Protein AF-A0A529NQL9-F1 (afdb_monomer)

Structure (mmCIF, N/CA/C/O backbone):
data_AF-A0A529NQL9-F1
#
_entry.id   AF-A0A529NQL9-F1
#
loop_
_atom_site.group_PDB
_atom_site.id
_atom_site.type_symbol
_atom_site.label_atom_id
_atom_site.label_alt_id
_atom_site.label_comp_id
_atom_site.label_asym_id
_atom_site.label_entity_id
_atom_site.label_seq_id
_atom_site.pdbx_PDB_ins_code
_atom_site.Cartn_x
_atom_site.Cartn_y
_atom_site.Cartn_z
_atom_site.occupancy
_atom_site.B_iso_or_equiv
_atom_site.auth_seq_id
_atom_site.auth_comp_id
_atom_site.auth_asym_id
_atom_site.auth_atom_id
_atom_site.pdbx_PDB_model_num
ATOM 1 N N . SER A 1 1 ? -25.887 14.364 27.560 1.00 70.88 1 SER A N 1
ATOM 2 C CA . SER A 1 1 ? -25.667 15.587 28.367 1.00 70.88 1 SER A CA 1
ATOM 3 C C . SER A 1 1 ? -24.681 16.509 27.653 1.00 70.88 1 SER A C 1
ATOM 5 O O . SER A 1 1 ? -23.871 15.998 26.891 1.00 70.88 1 SER A O 1
ATOM 7 N N . HIS A 1 2 ? -24.699 17.830 27.890 1.00 72.19 2 HIS A N 1
ATOM 8 C CA . HIS A 1 2 ? -23.679 18.771 27.369 1.00 72.19 2 HIS A CA 1
ATOM 9 C C . HIS A 1 2 ? -22.249 18.303 27.714 1.00 72.19 2 HIS A C 1
ATOM 11 O O . HIS A 1 2 ? -21.350 18.348 26.882 1.00 72.19 2 HIS A O 1
ATOM 17 N N . LYS A 1 3 ? -22.087 17.693 28.899 1.00 71.62 3 LYS A N 1
ATOM 18 C CA . LYS A 1 3 ? -20.837 17.064 29.357 1.00 71.62 3 LYS A CA 1
ATOM 19 C C . LYS A 1 3 ? -20.409 15.830 28.548 1.00 71.62 3 LYS A C 1
ATOM 21 O O . LYS A 1 3 ? -19.219 15.556 28.456 1.00 71.62 3 LYS A O 1
ATOM 26 N N . ASP A 1 4 ? -21.349 15.076 27.973 1.00 71.19 4 ASP A N 1
ATOM 27 C CA . ASP A 1 4 ? -21.023 13.917 27.122 1.00 71.19 4 ASP A CA 1
ATOM 28 C C . ASP A 1 4 ? -20.594 14.372 25.724 1.00 71.19 4 ASP A C 1
ATOM 30 O O . ASP A 1 4 ? -19.710 13.768 25.118 1.00 71.19 4 ASP A O 1
ATOM 34 N N . ALA A 1 5 ? -21.187 15.467 25.233 1.00 72.88 5 ALA A N 1
ATOM 35 C CA . ALA A 1 5 ? -20.797 16.098 23.978 1.00 72.88 5 ALA A CA 1
ATOM 36 C C . ALA A 1 5 ? -19.382 16.697 24.069 1.00 72.88 5 ALA A C 1
ATOM 38 O O . ALA A 1 5 ? -18.559 16.426 23.198 1.00 72.88 5 ALA A O 1
ATOM 39 N N . GLU A 1 6 ? -19.065 17.410 25.156 1.00 77.50 6 GLU A N 1
ATOM 40 C CA . GLU A 1 6 ? -17.719 17.944 25.428 1.00 77.50 6 GLU A CA 1
ATOM 41 C C . GLU A 1 6 ? -16.667 16.832 25.546 1.00 77.50 6 GLU A C 1
ATOM 43 O O . GLU A 1 6 ? -15.639 16.882 24.873 1.00 77.50 6 GLU A O 1
ATOM 48 N N . ARG A 1 7 ? -16.950 15.764 26.306 1.00 76.56 7 ARG A N 1
ATOM 49 C CA . ARG A 1 7 ? -16.045 14.605 26.425 1.00 76.56 7 ARG A CA 1
ATOM 50 C C . ARG A 1 7 ? -15.811 13.894 25.095 1.00 76.56 7 ARG A C 1
ATOM 52 O O . ARG A 1 7 ? -14.696 13.458 24.812 1.00 76.56 7 ARG A O 1
ATOM 59 N N . ASN A 1 8 ? -16.849 13.759 24.268 1.00 74.19 8 ASN A N 1
ATOM 60 C CA . ASN A 1 8 ? -16.691 13.163 22.946 1.00 74.19 8 ASN A CA 1
ATOM 61 C C . ASN A 1 8 ? -15.871 14.073 22.017 1.00 74.19 8 ASN A C 1
ATOM 63 O O . ASN A 1 8 ? -15.035 13.574 21.268 1.00 74.19 8 ASN A O 1
ATOM 67 N N . GLN A 1 9 ? -16.052 15.394 22.100 1.00 74.56 9 GLN A N 1
ATOM 68 C CA . GLN A 1 9 ? -15.272 16.366 21.333 1.00 74.56 9 GLN A CA 1
ATOM 69 C C . GLN A 1 9 ? -13.787 16.349 21.727 1.00 74.56 9 GLN A C 1
ATOM 71 O O . GLN A 1 9 ? -12.924 16.310 20.851 1.00 74.56 9 GLN A O 1
ATOM 76 N N . GLU A 1 10 ? -13.473 16.293 23.023 1.00 80.50 10 GLU A N 1
ATOM 77 C CA . GLU A 1 10 ? -12.095 16.149 23.511 1.00 80.50 10 GLU A CA 1
ATOM 78 C C . GLU A 1 10 ? -11.451 14.837 23.050 1.00 80.50 10 GLU A C 1
ATOM 80 O O . GLU A 1 10 ? -10.310 14.841 22.582 1.00 80.50 10 GLU A O 1
ATOM 85 N N . ARG A 1 11 ? -12.187 13.717 23.102 1.00 77.06 11 ARG A N 1
ATOM 86 C CA . ARG A 1 11 ? -11.700 12.419 22.609 1.00 77.06 11 ARG A CA 1
ATOM 87 C C . ARG A 1 11 ? -11.385 12.465 21.114 1.00 77.06 11 ARG A C 1
ATOM 89 O O . ARG A 1 11 ? -10.323 12.006 20.700 1.00 77.06 11 ARG A O 1
ATOM 96 N N . LEU A 1 12 ? -12.280 13.043 20.311 1.00 75.94 12 LEU A N 1
ATOM 97 C CA . LEU A 1 12 ? -12.085 13.192 18.866 1.00 75.94 12 LEU A CA 1
ATOM 98 C C . LEU A 1 12 ? -10.869 14.069 18.544 1.00 75.94 12 LEU A C 1
ATOM 100 O O . LEU A 1 12 ? -10.085 13.724 17.661 1.00 75.94 12 LEU A O 1
ATOM 104 N N . LEU A 1 13 ? -10.669 15.163 19.285 1.00 75.75 13 LEU A N 1
ATOM 105 C CA . LEU A 1 13 ? -9.482 16.008 19.148 1.00 75.75 13 LEU A CA 1
ATOM 106 C C . LEU A 1 13 ? -8.200 15.244 19.491 1.00 75.75 13 LEU A C 1
ATOM 108 O O . LEU A 1 13 ? -7.216 15.340 18.756 1.00 75.75 13 LEU A O 1
ATOM 112 N N . HIS A 1 14 ? -8.214 14.457 20.568 1.00 77.44 14 HIS A N 1
ATOM 113 C CA . HIS A 1 14 ? -7.064 13.656 20.982 1.00 77.44 14 HIS A CA 1
ATOM 114 C C . HIS A 1 14 ? -6.711 12.593 19.932 1.00 77.44 14 HIS A C 1
ATOM 116 O O . HIS A 1 14 ? -5.550 12.444 19.548 1.00 77.44 14 HIS A O 1
ATOM 122 N N . GLU A 1 15 ? -7.715 11.903 19.387 1.00 77.69 15 GLU A N 1
ATOM 123 C CA . GLU A 1 15 ? -7.520 10.959 18.287 1.00 77.69 15 GLU A CA 1
ATOM 124 C C . GLU A 1 15 ? -6.955 11.638 17.040 1.00 77.69 15 GLU A C 1
ATOM 126 O O . GLU A 1 15 ? -6.047 11.104 16.404 1.00 77.69 15 GLU A O 1
ATOM 131 N N . LEU A 1 16 ? -7.460 12.820 16.688 1.00 75.31 16 LEU A N 1
ATOM 132 C CA . LEU A 1 16 ? -6.986 13.568 15.528 1.00 75.31 16 LEU A CA 1
ATOM 133 C C . LEU A 1 16 ? -5.527 14.005 15.705 1.00 75.31 16 LEU A C 1
ATOM 135 O O . LEU A 1 16 ? -4.722 13.836 14.790 1.00 75.31 16 LEU A O 1
ATOM 139 N N . GLN A 1 17 ? -5.148 14.462 16.899 1.00 74.00 17 GLN A N 1
ATOM 140 C CA . GLN A 1 17 ? -3.756 14.779 17.223 1.00 74.00 17 GLN A CA 1
ATOM 141 C C . GLN A 1 17 ? -2.839 13.556 17.127 1.00 74.00 17 GLN A C 1
ATOM 143 O O . GLN A 1 17 ? -1.750 13.654 16.556 1.00 74.00 17 GLN A O 1
ATOM 148 N N . HIS A 1 18 ? -3.261 12.399 17.644 1.00 76.25 18 HIS A N 1
ATOM 149 C CA . HIS A 1 18 ? -2.499 11.159 17.486 1.00 76.25 18 HIS A CA 1
ATOM 150 C C . HIS A 1 18 ? -2.338 10.769 16.016 1.00 76.25 18 HIS A C 1
ATOM 152 O O . HIS A 1 18 ? -1.243 10.390 15.600 1.00 76.25 18 HIS A O 1
ATOM 158 N N . ARG A 1 19 ? -3.390 10.921 15.205 1.00 72.56 19 ARG A N 1
ATOM 159 C CA . ARG A 1 19 ? -3.341 10.628 13.766 1.00 72.56 19 ARG A CA 1
ATOM 160 C C . ARG A 1 19 ? -2.350 11.538 13.052 1.00 72.56 19 ARG A C 1
ATOM 162 O O . ARG A 1 19 ? -1.491 11.037 12.336 1.00 72.56 19 ARG A O 1
ATOM 169 N N . VAL A 1 20 ? -2.400 12.847 13.300 1.00 76.00 20 VAL A N 1
ATOM 170 C CA . VAL A 1 20 ? -1.443 13.802 12.717 1.00 76.00 20 VAL A CA 1
ATOM 171 C C . VAL A 1 20 ? -0.008 13.447 13.112 1.00 76.00 20 VAL A C 1
ATOM 173 O O . VAL A 1 20 ? 0.868 13.406 12.249 1.00 76.00 20 VAL A O 1
ATOM 176 N N . LYS A 1 21 ? 0.239 13.110 14.386 1.00 74.38 21 LYS A N 1
ATOM 177 C CA . LYS A 1 21 ? 1.565 12.664 14.845 1.00 74.38 21 LYS A CA 1
ATOM 178 C C . LYS A 1 21 ? 2.043 11.412 14.104 1.00 74.38 21 LYS A C 1
ATOM 180 O O . LYS A 1 21 ? 3.188 11.384 13.660 1.00 74.38 21 LYS A O 1
ATOM 185 N N . ASN A 1 22 ? 1.177 10.416 13.912 1.00 72.06 22 ASN A N 1
ATOM 186 C CA . ASN A 1 22 ? 1.522 9.189 13.185 1.00 72.06 22 ASN A CA 1
ATOM 187 C C . ASN A 1 22 ? 1.854 9.461 11.710 1.00 72.06 22 ASN A C 1
ATOM 189 O O . ASN A 1 22 ? 2.807 8.889 11.177 1.00 72.06 22 ASN A O 1
ATOM 193 N N . ILE A 1 23 ? 1.120 10.366 11.058 1.00 73.50 23 ILE A N 1
ATOM 194 C CA . ILE A 1 23 ? 1.391 10.779 9.672 1.00 73.50 23 ILE A CA 1
ATOM 195 C C . ILE A 1 23 ? 2.764 11.437 9.580 1.00 73.50 23 ILE A C 1
ATOM 197 O O . ILE A 1 23 ? 3.598 11.021 8.778 1.00 73.50 23 ILE A O 1
ATOM 201 N N . LEU A 1 24 ? 3.027 12.423 10.438 1.00 76.50 24 LEU A N 1
ATOM 202 C CA . LEU A 1 24 ? 4.296 13.149 10.443 1.00 76.50 24 LEU A CA 1
ATOM 203 C C . LEU A 1 24 ? 5.481 12.226 10.748 1.00 76.50 24 LEU A C 1
ATOM 205 O O . LEU A 1 24 ? 6.522 12.330 10.096 1.00 76.50 24 LEU A O 1
ATOM 209 N N . ALA A 1 25 ? 5.320 11.286 11.682 1.00 76.06 25 ALA A N 1
ATOM 210 C CA . ALA A 1 25 ? 6.335 10.280 11.978 1.00 76.06 25 ALA A CA 1
ATOM 211 C C . ALA A 1 25 ? 6.619 9.385 10.761 1.00 76.06 25 ALA A C 1
ATOM 213 O O . ALA A 1 25 ? 7.781 9.145 10.430 1.00 76.06 25 ALA A O 1
ATOM 214 N N . THR A 1 26 ? 5.572 8.959 10.048 1.00 72.25 26 THR A N 1
ATOM 215 C CA . THR A 1 26 ? 5.697 8.137 8.836 1.00 72.25 26 THR A CA 1
ATOM 216 C C . THR A 1 26 ? 6.408 8.901 7.718 1.00 72.25 26 THR A C 1
ATOM 218 O O . THR A 1 26 ? 7.355 8.379 7.129 1.00 72.25 26 THR A O 1
ATOM 221 N N . VAL A 1 27 ? 6.030 10.161 7.469 1.00 77.94 27 VAL A N 1
ATOM 222 C CA . VAL A 1 27 ? 6.691 11.029 6.476 1.00 77.94 27 VAL A CA 1
ATOM 223 C C . VAL A 1 27 ? 8.159 11.256 6.840 1.00 77.94 27 VAL A C 1
ATOM 225 O O . VAL A 1 27 ? 9.033 11.179 5.975 1.00 77.94 27 VAL A O 1
ATOM 228 N N . THR A 1 28 ? 8.461 11.484 8.119 1.00 77.38 28 THR A N 1
ATOM 229 C CA . THR A 1 28 ? 9.839 11.690 8.589 1.00 77.38 28 THR A CA 1
ATOM 230 C C . THR A 1 28 ? 10.682 10.434 8.373 1.00 77.38 28 THR A C 1
ATOM 232 O O . THR A 1 28 ? 11.749 10.504 7.763 1.00 77.38 28 THR A O 1
ATOM 235 N N . ALA A 1 29 ? 10.179 9.269 8.793 1.00 76.12 29 ALA A N 1
ATOM 236 C CA . ALA A 1 29 ? 10.858 7.989 8.612 1.00 76.12 29 ALA A CA 1
ATOM 237 C C . ALA A 1 29 ? 11.099 7.670 7.126 1.00 76.12 29 ALA A C 1
ATOM 239 O O . ALA A 1 29 ? 12.194 7.236 6.750 1.00 76.12 29 ALA A O 1
ATOM 240 N N . LEU A 1 30 ? 10.105 7.942 6.276 1.00 72.31 30 LEU A N 1
ATOM 241 C CA . LEU A 1 30 ? 10.194 7.806 4.825 1.00 72.31 30 LEU A CA 1
ATOM 242 C C . LEU A 1 30 ? 11.306 8.687 4.242 1.00 72.31 30 LEU A C 1
ATOM 244 O O .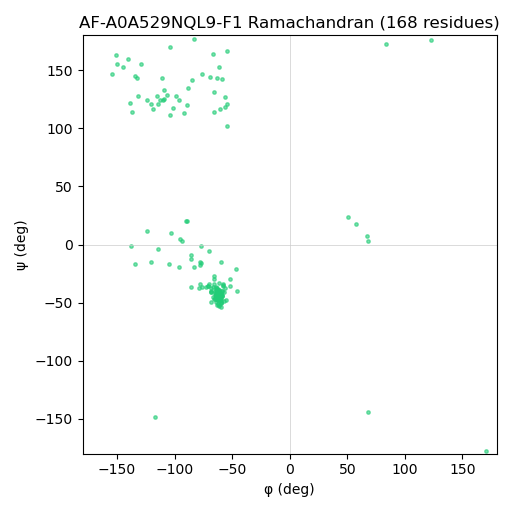 LEU A 1 30 ? 12.167 8.204 3.503 1.00 72.31 30 LEU A O 1
ATOM 248 N N . THR A 1 31 ? 11.317 9.963 4.629 1.00 78.56 31 THR A N 1
ATOM 249 C CA . THR A 1 31 ? 12.295 10.960 4.179 1.00 78.56 31 THR A CA 1
ATOM 250 C C . THR A 1 31 ? 13.712 10.540 4.551 1.00 78.56 31 THR A C 1
ATOM 252 O O . THR A 1 31 ? 14.564 10.400 3.673 1.00 78.56 31 THR A O 1
ATOM 255 N N . SER A 1 32 ? 13.963 10.245 5.833 1.00 79.38 32 SER A N 1
ATOM 256 C CA . SER A 1 32 ? 15.289 9.840 6.313 1.00 79.38 32 SER A CA 1
ATOM 257 C C . SER A 1 32 ? 15.818 8.598 5.600 1.00 79.38 32 SER A C 1
ATOM 259 O O . SER A 1 32 ? 17.023 8.458 5.398 1.00 79.38 32 SER A O 1
ATOM 261 N N . ARG A 1 33 ? 14.931 7.672 5.228 1.00 71.75 33 ARG A N 1
ATOM 262 C CA . ARG A 1 33 ? 15.317 6.421 4.575 1.00 71.75 33 ARG A CA 1
ATOM 263 C C . ARG A 1 33 ? 15.609 6.620 3.085 1.00 71.75 33 ARG A C 1
ATOM 265 O O . ARG A 1 33 ? 16.575 6.040 2.603 1.00 71.75 33 ARG A O 1
ATOM 272 N N . MET A 1 34 ? 14.861 7.477 2.386 1.00 72.75 34 MET A N 1
ATOM 273 C CA . MET A 1 34 ? 15.122 7.794 0.973 1.00 72.75 34 MET A CA 1
ATOM 274 C C . MET A 1 34 ? 16.384 8.625 0.754 1.00 72.75 34 MET A C 1
ATOM 276 O O . MET A 1 34 ? 17.081 8.405 -0.235 1.00 72.75 34 MET A O 1
ATOM 280 N N . VAL A 1 35 ? 16.724 9.521 1.686 1.00 79.06 35 VAL A N 1
ATOM 281 C CA . VAL A 1 35 ? 18.001 10.258 1.646 1.00 79.06 35 VAL A CA 1
ATOM 282 C C . VAL A 1 35 ? 19.193 9.294 1.633 1.00 79.06 35 VAL A C 1
ATOM 284 O O . VAL A 1 35 ? 20.177 9.539 0.950 1.00 79.06 35 VAL A O 1
ATOM 287 N N . ARG A 1 36 ? 19.099 8.151 2.326 1.00 74.38 36 ARG A N 1
ATOM 288 C CA . ARG A 1 36 ? 20.175 7.145 2.365 1.00 74.38 36 ARG A CA 1
ATOM 289 C C . ARG A 1 36 ? 20.263 6.257 1.121 1.00 74.38 36 ARG A C 1
ATOM 291 O O . ARG A 1 36 ? 21.274 5.589 0.945 1.00 74.38 36 ARG A O 1
ATOM 298 N N . SER A 1 37 ? 19.211 6.187 0.305 1.00 66.38 37 SER A N 1
ATOM 299 C CA . SER A 1 37 ? 19.112 5.246 -0.822 1.00 66.38 37 SER A CA 1
ATOM 300 C C . SER A 1 37 ? 19.077 5.911 -2.201 1.00 66.38 37 SER A C 1
ATOM 302 O O . SER A 1 37 ? 18.986 5.203 -3.201 1.00 66.38 37 SER A O 1
ATOM 304 N N . SER A 1 38 ? 19.065 7.243 -2.271 1.00 71.88 38 SER A N 1
ATOM 305 C CA . SER A 1 38 ? 18.982 7.999 -3.526 1.00 71.88 38 SER A CA 1
ATOM 306 C C . SER A 1 38 ? 20.375 8.263 -4.098 1.00 71.88 38 SER A C 1
ATOM 308 O O . SER A 1 38 ? 21.293 8.633 -3.372 1.00 71.88 38 SER A O 1
ATOM 310 N N . GLY A 1 39 ? 20.538 8.040 -5.407 1.00 73.75 39 GLY A N 1
ATOM 311 C CA . GLY A 1 39 ? 21.797 8.294 -6.117 1.00 73.75 39 GLY A CA 1
ATOM 312 C C . GLY A 1 39 ? 21.971 9.753 -6.549 1.00 73.75 39 GLY A C 1
ATOM 313 O O . GLY A 1 39 ? 23.091 10.185 -6.799 1.00 73.75 39 GLY A O 1
ATOM 314 N N . SER A 1 40 ? 20.871 10.509 -6.617 1.00 82.81 40 SER A N 1
ATOM 315 C CA . SER A 1 40 ? 20.834 11.919 -7.002 1.00 82.81 40 SER A CA 1
ATOM 316 C C . SER A 1 40 ? 19.670 12.653 -6.322 1.00 82.81 40 SER A C 1
ATOM 318 O O . SER A 1 40 ? 18.726 12.030 -5.824 1.00 82.81 40 SER A O 1
ATOM 320 N N . LEU A 1 41 ? 19.730 13.989 -6.313 1.00 81.31 41 LEU A N 1
ATOM 321 C CA . LEU A 1 41 ? 18.661 14.835 -5.773 1.00 81.31 41 LEU A CA 1
ATOM 322 C C . LEU A 1 41 ? 17.370 14.736 -6.606 1.00 81.31 41 LEU A C 1
ATOM 324 O O . LEU A 1 41 ? 16.282 14.723 -6.034 1.00 81.31 41 LEU A O 1
ATOM 328 N N . ASP A 1 42 ? 17.482 14.609 -7.929 1.00 76.38 42 ASP A N 1
ATOM 329 C CA . ASP A 1 42 ? 16.329 14.470 -8.829 1.00 76.38 42 ASP A CA 1
ATOM 330 C C . ASP A 1 42 ? 15.604 13.130 -8.640 1.00 76.38 42 ASP A C 1
ATOM 332 O O . ASP A 1 42 ? 14.368 13.087 -8.583 1.00 76.38 42 ASP A O 1
ATOM 336 N N . ASP A 1 43 ? 16.361 12.042 -8.453 1.00 72.38 43 ASP A N 1
ATOM 337 C CA . ASP A 1 43 ? 15.795 10.730 -8.118 1.00 72.38 43 ASP A CA 1
ATOM 338 C C . ASP A 1 43 ? 15.075 10.774 -6.770 1.00 72.38 43 ASP A C 1
ATOM 340 O O . ASP A 1 43 ? 13.981 10.220 -6.621 1.00 72.38 43 ASP A O 1
ATOM 344 N N . PHE A 1 44 ? 15.668 11.456 -5.784 1.00 79.44 44 PHE A N 1
ATOM 345 C CA . PHE A 1 44 ? 15.042 11.665 -4.484 1.00 79.44 44 PHE A CA 1
ATOM 346 C C . PHE A 1 44 ? 13.732 12.446 -4.614 1.00 79.44 44 PHE A C 1
ATOM 348 O O . PHE A 1 44 ? 12.706 11.979 -4.120 1.00 79.44 44 PHE A O 1
ATOM 355 N N . ALA A 1 45 ? 13.742 13.603 -5.283 1.00 76.44 45 ALA A N 1
ATOM 356 C CA . ALA A 1 45 ? 12.579 14.479 -5.399 1.00 76.44 45 ALA A CA 1
ATOM 357 C C . ALA A 1 45 ? 11.409 13.771 -6.096 1.00 76.44 45 ALA A C 1
ATOM 359 O O . ALA A 1 45 ? 10.285 13.761 -5.583 1.00 76.44 45 ALA A O 1
ATOM 360 N N . SER A 1 46 ? 11.691 13.099 -7.214 1.00 71.75 46 SER A N 1
ATOM 361 C CA . SER A 1 46 ? 10.694 12.346 -7.978 1.00 71.75 46 SER A CA 1
ATOM 362 C C . SER A 1 46 ? 10.106 11.191 -7.161 1.00 71.75 46 SER A C 1
ATOM 364 O O . SER A 1 46 ? 8.888 10.989 -7.126 1.00 71.75 46 SER A O 1
ATOM 366 N N . ALA A 1 47 ? 10.956 10.440 -6.455 1.00 69.62 47 ALA A N 1
ATOM 367 C CA . ALA A 1 47 ? 10.524 9.303 -5.650 1.00 69.62 47 ALA A CA 1
ATOM 368 C C . ALA A 1 47 ? 9.786 9.722 -4.365 1.00 69.62 47 ALA A C 1
ATOM 370 O O . ALA A 1 47 ? 8.819 9.063 -3.976 1.00 69.62 47 ALA A O 1
ATOM 371 N N . PHE A 1 48 ? 10.204 10.816 -3.722 1.00 78.62 48 PHE A N 1
ATOM 372 C CA . PHE A 1 48 ? 9.529 11.393 -2.558 1.00 78.62 48 PHE A CA 1
ATOM 373 C C . PHE A 1 48 ? 8.139 11.902 -2.934 1.00 78.62 48 PHE A C 1
ATOM 375 O O . PHE A 1 48 ? 7.169 11.559 -2.261 1.00 78.62 48 PHE A O 1
ATOM 382 N N . HIS A 1 49 ? 8.016 12.648 -4.036 1.00 75.88 49 HIS A N 1
ATOM 383 C CA . HIS A 1 49 ? 6.730 13.182 -4.481 1.00 75.88 49 HIS A CA 1
ATOM 384 C C . HIS A 1 49 ? 5.717 12.069 -4.785 1.00 75.88 49 HIS A C 1
ATOM 386 O O . HIS A 1 49 ? 4.586 12.113 -4.301 1.00 75.88 49 HIS A O 1
ATOM 392 N N . ALA A 1 50 ? 6.139 11.027 -5.512 1.00 67.31 50 ALA A N 1
ATOM 393 C CA . ALA A 1 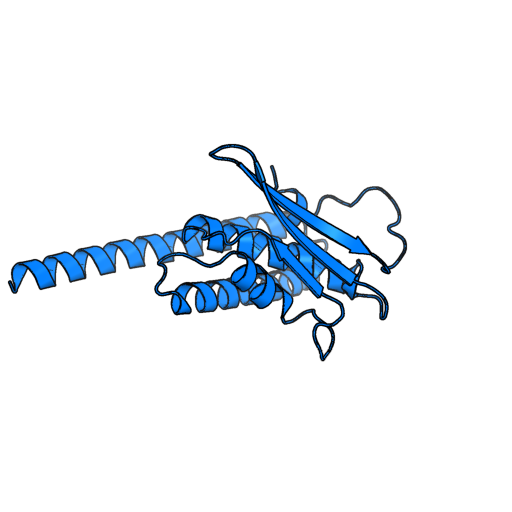50 ? 5.286 9.878 -5.811 1.00 67.31 50 ALA A CA 1
ATOM 394 C C . ALA A 1 50 ? 4.774 9.179 -4.537 1.00 67.31 50 ALA A C 1
ATOM 396 O O . ALA A 1 50 ? 3.607 8.797 -4.464 1.00 67.31 50 ALA A O 1
ATOM 397 N N . ARG A 1 51 ? 5.623 9.048 -3.512 1.00 72.31 51 ARG A N 1
ATOM 398 C CA . ARG A 1 51 ? 5.258 8.413 -2.237 1.00 72.31 51 ARG A CA 1
ATOM 399 C C . ARG A 1 51 ? 4.397 9.293 -1.345 1.00 72.31 51 ARG A C 1
ATOM 401 O O . ARG A 1 51 ? 3.489 8.790 -0.694 1.00 72.31 51 ARG A O 1
ATOM 408 N N . LEU A 1 52 ? 4.634 10.600 -1.332 1.00 78.31 52 LEU A N 1
ATOM 409 C CA . LEU A 1 52 ? 3.779 11.530 -0.602 1.00 78.31 52 LEU A CA 1
ATOM 410 C C . LEU A 1 52 ? 2.353 11.527 -1.176 1.00 78.31 52 LEU A C 1
ATOM 412 O O . LEU A 1 52 ? 1.386 11.477 -0.421 1.00 78.31 52 LEU A O 1
ATOM 416 N N . GLN A 1 53 ? 2.222 11.490 -2.506 1.00 72.75 53 GLN A N 1
ATOM 417 C CA . GLN A 1 53 ? 0.934 11.332 -3.192 1.00 72.75 53 GLN A CA 1
ATOM 418 C C . GLN A 1 53 ? 0.253 9.998 -2.848 1.00 72.75 53 GLN A C 1
ATOM 420 O O . GLN A 1 53 ? -0.952 9.955 -2.606 1.00 72.75 53 GLN A O 1
ATOM 425 N N . ALA A 1 54 ? 1.019 8.911 -2.757 1.00 67.75 54 ALA A N 1
ATOM 426 C CA . ALA A 1 54 ? 0.518 7.613 -2.311 1.00 67.75 54 ALA A CA 1
ATOM 427 C C . ALA A 1 54 ? -0.064 7.636 -0.898 1.00 67.75 54 ALA A C 1
ATOM 429 O O . ALA A 1 54 ? -1.154 7.116 -0.647 1.00 67.75 54 ALA A O 1
ATOM 430 N N . MET A 1 55 ? 0.684 8.247 0.025 1.00 71.81 55 MET A N 1
ATOM 431 C CA . MET A 1 55 ? 0.271 8.425 1.409 1.00 71.81 55 MET A CA 1
ATOM 432 C C . MET A 1 55 ? -1.018 9.238 1.464 1.00 71.81 55 MET A C 1
ATOM 434 O O . MET A 1 55 ? -1.956 8.822 2.136 1.00 71.81 55 MET A O 1
ATOM 438 N N . ALA A 1 56 ? -1.099 10.342 0.715 1.00 74.75 56 ALA A N 1
ATOM 439 C CA . ALA A 1 56 ? -2.300 11.170 0.641 1.00 74.75 56 ALA A CA 1
ATOM 440 C C . ALA A 1 56 ? -3.524 10.363 0.176 1.00 74.75 56 ALA A C 1
ATOM 442 O O . ALA A 1 56 ? -4.537 10.351 0.869 1.00 74.75 56 ALA A O 1
ATOM 443 N N . ARG A 1 57 ? -3.405 9.591 -0.913 1.00 68.69 57 ARG A N 1
ATOM 444 C CA . ARG A 1 57 ? -4.495 8.735 -1.423 1.00 68.69 57 ARG A CA 1
ATOM 445 C C . ARG A 1 57 ? -4.910 7.644 -0.439 1.00 68.69 57 ARG A C 1
ATOM 447 O O . ARG A 1 57 ? -6.095 7.379 -0.266 1.00 68.69 57 ARG A O 1
ATOM 454 N N . THR A 1 58 ? -3.942 7.029 0.239 1.00 68.88 58 THR A N 1
ATOM 455 C CA . THR A 1 58 ? -4.219 6.041 1.295 1.00 68.88 58 THR A CA 1
ATOM 456 C C . THR A 1 58 ? -4.964 6.697 2.460 1.00 68.88 58 THR A C 1
ATOM 458 O O . THR A 1 58 ? -5.908 6.123 2.997 1.00 68.88 58 THR A O 1
ATOM 461 N N . HIS A 1 59 ? -4.592 7.924 2.830 1.00 70.44 59 HIS A N 1
ATOM 462 C CA . HIS A 1 59 ? -5.278 8.683 3.870 1.00 70.44 59 HIS A CA 1
ATOM 463 C C . HIS A 1 59 ? -6.690 9.109 3.475 1.00 70.44 59 HIS A C 1
ATOM 465 O O . HIS A 1 59 ? -7.589 8.991 4.303 1.00 70.44 59 HIS A O 1
ATOM 471 N N . GLU A 1 60 ? -6.909 9.548 2.237 1.00 72.00 60 GLU A N 1
ATOM 472 C CA . GLU A 1 60 ? -8.246 9.835 1.706 1.00 72.00 60 GLU A CA 1
ATOM 473 C C . GLU A 1 60 ? -9.132 8.585 1.735 1.00 72.00 60 GLU A C 1
ATOM 475 O O . GLU A 1 60 ? -10.270 8.640 2.207 1.00 72.00 60 GLU A O 1
ATOM 480 N N . LEU A 1 61 ? -8.587 7.433 1.331 1.00 67.81 61 LEU A N 1
ATOM 481 C CA . LEU A 1 61 ? -9.292 6.157 1.401 1.00 67.81 61 LEU A CA 1
ATOM 482 C C . LEU A 1 61 ? -9.688 5.819 2.845 1.00 67.81 61 LEU A C 1
ATOM 484 O O . LEU A 1 61 ? -10.853 5.543 3.114 1.00 67.81 61 LEU A O 1
ATOM 488 N N . LEU A 1 62 ? -8.760 5.893 3.800 1.00 67.12 62 LEU A N 1
ATOM 489 C CA . LEU A 1 62 ? -9.052 5.610 5.211 1.00 67.12 62 LEU A CA 1
ATOM 490 C C . LEU A 1 62 ? -10.043 6.603 5.827 1.00 67.12 62 LEU A C 1
ATOM 492 O O . LEU A 1 62 ? -10.889 6.206 6.633 1.00 67.12 62 LEU A O 1
ATOM 496 N N . ALA A 1 63 ? -9.964 7.874 5.430 1.00 67.25 63 ALA A N 1
ATOM 497 C CA . ALA A 1 63 ? -10.916 8.895 5.837 1.00 67.25 63 ALA A CA 1
ATOM 498 C C . ALA A 1 63 ? -12.332 8.584 5.326 1.00 67.25 63 ALA A C 1
ATOM 500 O O . ALA A 1 63 ? -13.296 8.768 6.071 1.00 67.25 63 ALA A O 1
ATOM 501 N N . SER A 1 64 ? -12.461 8.042 4.107 1.00 63.44 64 SER A N 1
ATOM 502 C CA . SER A 1 64 ? -13.753 7.645 3.528 1.00 63.44 64 SER A CA 1
ATOM 503 C C . SER A 1 64 ? -14.435 6.488 4.278 1.00 63.44 64 SER A C 1
ATOM 505 O O . SER A 1 64 ? -15.661 6.440 4.344 1.00 63.44 64 SER A O 1
ATOM 507 N N . TYR A 1 65 ? -13.665 5.623 4.950 1.00 61.16 65 TYR A N 1
ATOM 508 C CA . TYR A 1 65 ? -14.184 4.543 5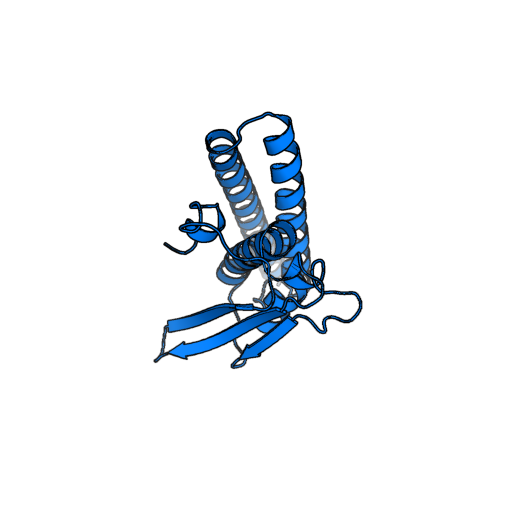.806 1.00 61.16 65 TYR A CA 1
ATOM 509 C C . TYR A 1 65 ? -14.401 4.958 7.270 1.00 61.16 65 TYR A C 1
ATOM 511 O O . TYR A 1 65 ? -14.422 4.112 8.169 1.00 61.16 65 TYR A O 1
ATOM 519 N N . GLN A 1 66 ? -14.522 6.266 7.540 1.00 57.91 66 GLN A N 1
ATOM 520 C CA . GLN A 1 66 ? -14.651 6.834 8.892 1.00 57.91 66 GLN A CA 1
ATOM 521 C C . GLN A 1 66 ? -13.575 6.335 9.865 1.00 57.91 66 GLN A C 1
ATOM 523 O O . GLN A 1 66 ? -13.763 6.341 11.081 1.00 57.91 66 GLN A O 1
ATOM 528 N N . TRP A 1 67 ? -12.434 5.890 9.337 1.00 59.09 67 TRP A N 1
ATOM 529 C CA . TRP A 1 67 ? -11.344 5.317 10.110 1.00 59.09 67 TRP A CA 1
ATOM 530 C C . TRP A 1 67 ? -11.703 4.094 10.973 1.00 59.09 67 TRP A C 1
ATOM 532 O O . TRP A 1 67 ? -10.935 3.746 11.871 1.00 59.09 67 TRP A O 1
ATOM 542 N N . GLY A 1 68 ? -12.832 3.429 10.705 1.00 57.28 68 GLY A N 1
ATOM 543 C CA . GLY A 1 68 ? -13.253 2.206 11.402 1.00 57.28 68 GLY A CA 1
ATOM 544 C C . GLY A 1 68 ? -12.500 0.948 10.953 1.00 57.28 68 GLY A C 1
ATOM 545 O O . GLY A 1 68 ? -12.745 -0.138 11.474 1.00 57.28 68 GLY A O 1
ATOM 546 N N . GLY A 1 69 ? -11.597 1.096 9.983 1.00 64.19 69 GLY A N 1
ATOM 547 C CA . GLY A 1 69 ? -10.908 0.010 9.303 1.00 64.19 69 GLY A CA 1
ATOM 548 C C . GLY A 1 69 ? -11.137 0.049 7.797 1.00 64.19 69 GLY A C 1
ATOM 549 O O . GLY A 1 69 ? -11.892 0.882 7.304 1.00 64.19 69 GLY A O 1
ATOM 550 N N . ALA A 1 70 ? -10.480 -0.844 7.068 1.00 74.75 70 ALA A N 1
ATOM 551 C CA . ALA A 1 70 ? -10.699 -1.023 5.637 1.00 74.75 70 ALA A CA 1
ATOM 552 C C . ALA A 1 70 ? -10.860 -2.508 5.331 1.00 74.75 70 ALA A C 1
ATOM 554 O O . ALA A 1 70 ? -10.196 -3.352 5.934 1.00 74.75 70 ALA A O 1
ATOM 555 N N . ASP A 1 71 ? -11.746 -2.819 4.395 1.00 88.69 71 ASP A N 1
ATOM 556 C CA . ASP A 1 71 ? -11.739 -4.127 3.759 1.00 88.69 71 ASP A CA 1
ATOM 557 C C . ASP A 1 71 ? -10.439 -4.278 2.945 1.00 88.69 71 ASP A C 1
ATOM 559 O O . ASP A 1 71 ? -10.041 -3.352 2.229 1.00 88.69 71 ASP A O 1
ATOM 563 N N . LEU A 1 72 ? -9.740 -5.404 3.121 1.00 90.38 72 LEU A N 1
ATOM 564 C CA . LEU A 1 72 ? -8.437 -5.637 2.495 1.00 90.38 72 LEU A CA 1
ATOM 565 C C . LEU A 1 72 ? -8.533 -5.641 0.966 1.00 90.38 72 LEU A C 1
ATOM 567 O O . LEU A 1 72 ? -7.671 -5.059 0.310 1.00 90.38 72 LEU A O 1
ATOM 571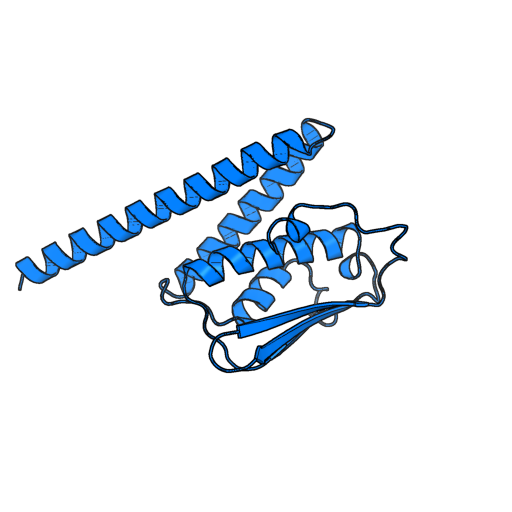 N N . GLU A 1 73 ? -9.591 -6.218 0.396 1.00 90.75 73 GLU A N 1
ATOM 572 C CA . GLU A 1 73 ? -9.787 -6.218 -1.052 1.00 90.75 73 GLU A CA 1
ATOM 573 C C . GLU A 1 73 ? -9.924 -4.789 -1.575 1.00 90.75 73 GLU A C 1
ATOM 575 O O . GLU A 1 73 ? -9.227 -4.393 -2.512 1.00 90.75 73 GLU A O 1
ATOM 580 N N . ASN A 1 74 ? -10.759 -3.978 -0.925 1.00 86.31 74 ASN A N 1
ATOM 581 C CA . ASN A 1 74 ? -10.934 -2.577 -1.301 1.00 86.31 74 ASN A CA 1
ATOM 582 C C . ASN A 1 74 ? -9.638 -1.768 -1.169 1.00 86.31 74 ASN A C 1
ATOM 584 O O . ASN A 1 74 ? -9.353 -0.934 -2.029 1.00 86.31 74 ASN A O 1
ATOM 588 N N . LEU A 1 75 ? -8.837 -2.015 -0.128 1.00 86.00 75 LEU A N 1
ATOM 589 C CA . LEU A 1 75 ? -7.529 -1.378 0.048 1.00 86.00 75 LEU A CA 1
ATOM 590 C C . LEU A 1 75 ? -6.577 -1.718 -1.108 1.00 86.00 75 LEU A C 1
ATOM 592 O O . LEU A 1 75 ? -5.952 -0.823 -1.685 1.00 86.00 75 LEU A O 1
ATOM 596 N N . VAL A 1 76 ? -6.489 -2.997 -1.474 1.00 89.00 76 VAL A N 1
ATOM 597 C CA . VAL A 1 76 ? -5.671 -3.472 -2.597 1.00 89.00 76 VAL A CA 1
ATOM 598 C C . VAL A 1 76 ? -6.169 -2.846 -3.903 1.00 89.00 76 VAL A C 1
ATOM 600 O O . VAL A 1 76 ? -5.418 -2.174 -4.604 1.00 89.00 76 VAL A O 1
ATOM 603 N N . ARG A 1 77 ? -7.463 -2.946 -4.214 1.00 86.75 77 ARG A N 1
ATOM 604 C CA . ARG A 1 77 ? -8.021 -2.375 -5.451 1.00 86.75 77 ARG A CA 1
ATOM 605 C C . ARG A 1 77 ? -7.800 -0.867 -5.552 1.00 86.75 77 ARG A C 1
ATOM 607 O O . ARG A 1 77 ? -7.396 -0.380 -6.606 1.00 86.75 77 ARG A O 1
ATOM 614 N N . ALA A 1 78 ? -8.010 -0.128 -4.465 1.00 80.50 78 ALA A N 1
ATOM 615 C CA . ALA A 1 78 ? -7.791 1.313 -4.441 1.00 80.50 78 ALA A CA 1
ATOM 616 C C . ALA A 1 78 ? -6.320 1.674 -4.696 1.00 80.50 78 ALA A C 1
ATOM 618 O O . ALA A 1 78 ? -6.040 2.580 -5.482 1.00 80.50 78 ALA A O 1
ATOM 619 N N . THR A 1 79 ? -5.379 0.944 -4.092 1.00 79.50 79 THR A N 1
ATOM 620 C CA . THR A 1 79 ? -3.938 1.200 -4.263 1.00 79.50 79 THR A CA 1
ATOM 621 C C . THR A 1 79 ? -3.427 0.827 -5.656 1.00 79.50 79 THR A C 1
ATOM 623 O O . THR A 1 79 ? -2.599 1.554 -6.207 1.00 79.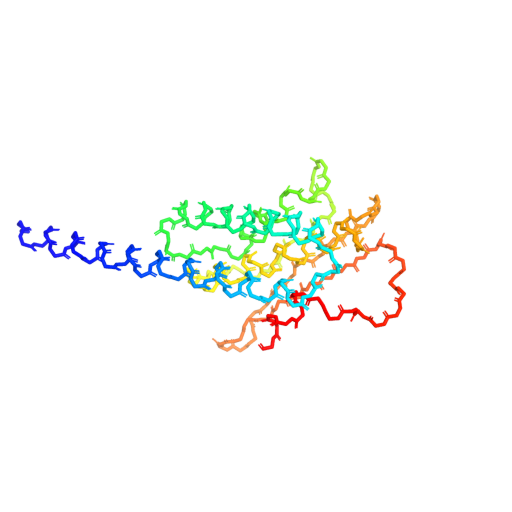50 79 THR A O 1
ATOM 626 N N . LEU A 1 80 ? -3.954 -0.234 -6.274 1.00 80.81 80 LEU A N 1
ATOM 627 C CA . LEU A 1 80 ? -3.566 -0.642 -7.630 1.00 80.81 80 LEU A CA 1
ATOM 628 C C . LEU A 1 80 ? -4.342 0.064 -8.754 1.00 80.81 80 LEU A C 1
ATOM 630 O O . LEU A 1 80 ? -3.915 0.002 -9.907 1.00 80.81 80 LEU A O 1
ATOM 634 N N . SER A 1 81 ? -5.435 0.770 -8.449 1.00 74.69 81 SER A N 1
ATOM 635 C CA . SER A 1 81 ? -6.301 1.444 -9.438 1.00 74.69 81 SER A CA 1
ATOM 636 C C . SER A 1 81 ? -5.556 2.364 -10.414 1.00 74.69 81 SER A C 1
ATOM 638 O O . SER A 1 81 ? -5.970 2.532 -11.554 1.00 74.69 81 SER A O 1
ATOM 640 N N . SER A 1 82 ? -4.434 2.944 -9.980 1.00 69.88 82 SER A N 1
ATOM 641 C CA . SER A 1 82 ? -3.615 3.864 -10.784 1.00 69.88 82 SER A CA 1
ATOM 642 C C . SER A 1 82 ? -2.594 3.169 -11.688 1.00 69.88 82 SER A C 1
ATOM 644 O O . SER A 1 82 ? -1.945 3.836 -12.489 1.00 69.88 82 SER A O 1
ATOM 646 N N . TYR A 1 83 ? -2.428 1.855 -11.530 1.00 71.00 83 TYR A N 1
ATOM 647 C CA . TYR A 1 83 ? -1.425 1.042 -12.219 1.00 71.00 83 TYR A CA 1
ATOM 648 C C . TYR A 1 83 ? -2.037 -0.082 -13.066 1.00 71.00 83 TYR A C 1
ATOM 650 O O . TYR A 1 83 ? -1.347 -0.651 -13.910 1.00 71.00 83 TYR A O 1
ATOM 658 N N . GLY A 1 84 ? -3.318 -0.409 -12.865 1.00 61.22 84 GLY A N 1
ATOM 659 C CA . GLY A 1 84 ? -4.049 -1.301 -13.760 1.00 61.22 84 GLY A CA 1
ATOM 660 C C . GLY A 1 84 ? -4.163 -0.699 -15.164 1.00 61.22 84 GLY A C 1
ATOM 661 O O . GLY A 1 84 ? -4.332 0.510 -15.317 1.00 61.22 84 GLY A O 1
ATOM 662 N N . GLY A 1 85 ? -4.086 -1.540 -16.204 1.00 58.66 85 GLY A N 1
ATOM 663 C CA . GLY A 1 85 ? -4.447 -1.129 -17.567 1.00 58.66 85 GLY A CA 1
ATOM 664 C C . GLY A 1 85 ? -5.871 -0.553 -17.615 1.00 58.66 85 GLY A C 1
ATOM 665 O O . GLY A 1 85 ? -6.624 -0.730 -16.660 1.00 58.66 85 GLY A O 1
ATOM 666 N N . LYS A 1 86 ? -6.251 0.109 -18.720 1.00 51.28 86 LYS A N 1
ATOM 667 C CA . LYS A 1 86 ? -7.502 0.895 -18.857 1.00 51.28 86 LYS A CA 1
ATOM 668 C C . LYS A 1 86 ? -8.793 0.212 -18.355 1.00 51.28 86 LYS A C 1
ATOM 670 O O . LYS A 1 86 ? -9.711 0.933 -17.988 1.00 51.28 86 LYS A O 1
ATOM 675 N N . ASP A 1 87 ? -8.815 -1.121 -18.246 1.00 54.84 87 ASP A N 1
ATOM 676 C CA . ASP A 1 87 ? -9.957 -1.919 -17.774 1.00 54.84 87 ASP A CA 1
ATOM 677 C C . ASP A 1 87 ? -9.652 -2.846 -16.571 1.00 54.84 87 ASP A C 1
ATOM 679 O O . ASP A 1 87 ? -10.419 -3.760 -16.283 1.00 54.84 87 ASP A O 1
ATOM 683 N N . GLY A 1 88 ? -8.506 -2.709 -15.892 1.00 63.28 88 GLY A N 1
ATOM 684 C CA . GLY A 1 88 ? -8.148 -3.548 -14.733 1.00 63.28 88 GLY A CA 1
ATOM 685 C C . GLY A 1 88 ? -7.864 -5.030 -15.038 1.00 63.28 88 GLY A C 1
ATOM 686 O O . GLY A 1 88 ? -7.545 -5.780 -14.124 1.00 63.28 88 GLY A O 1
ATOM 687 N N . GLN A 1 89 ? -7.896 -5.454 -16.309 1.00 69.31 89 GLN A N 1
ATOM 688 C CA . GLN A 1 89 ? -7.737 -6.857 -16.747 1.00 69.31 89 GLN A CA 1
ATOM 689 C C . GLN A 1 89 ? -6.408 -7.521 -16.349 1.00 69.31 89 GLN A C 1
ATOM 691 O O . GLN A 1 89 ? -6.271 -8.742 -16.427 1.00 69.31 89 GLN A O 1
ATOM 696 N N . ASN A 1 90 ? -5.419 -6.728 -15.943 1.00 83.56 90 ASN A N 1
ATOM 697 C CA . ASN A 1 90 ? -4.097 -7.201 -15.541 1.00 83.56 90 ASN A CA 1
ATOM 698 C C . ASN A 1 90 ? -3.982 -7.398 -14.020 1.00 83.56 90 ASN A C 1
ATOM 700 O O . ASN A 1 90 ? -2.892 -7.703 -13.539 1.00 83.56 90 ASN A O 1
ATOM 704 N N . LEU A 1 91 ? -5.078 -7.218 -13.275 1.00 88.50 91 LEU A N 1
ATOM 705 C CA . LEU A 1 91 ? -5.133 -7.339 -11.822 1.00 88.50 91 LEU A CA 1
ATOM 706 C C . LEU A 1 91 ? -6.129 -8.426 -11.416 1.00 88.50 91 LEU A C 1
ATOM 708 O O . LEU A 1 91 ? -7.320 -8.320 -11.701 1.00 88.50 91 LEU A O 1
ATOM 712 N N . ASP A 1 92 ? -5.639 -9.432 -10.704 1.00 91.19 92 ASP A N 1
ATOM 713 C CA . ASP A 1 92 ? -6.459 -10.424 -10.017 1.00 91.19 92 ASP A CA 1
ATOM 714 C C . ASP A 1 92 ? -6.323 -10.203 -8.506 1.00 91.19 92 ASP A C 1
ATOM 716 O O . ASP A 1 92 ? -5.213 -10.125 -7.982 1.00 91.19 92 ASP A O 1
ATOM 720 N N . VAL A 1 93 ? -7.446 -10.012 -7.817 1.00 92.75 93 VAL A N 1
ATOM 721 C CA . VAL A 1 93 ? -7.487 -9.699 -6.383 1.00 92.75 93 VAL A CA 1
ATOM 722 C C . VAL A 1 93 ? -8.591 -10.536 -5.763 1.00 92.75 93 VAL A C 1
ATOM 724 O O . VAL A 1 93 ? -9.760 -10.329 -6.101 1.00 92.75 93 VAL A O 1
ATOM 727 N N . HIS A 1 94 ? -8.231 -11.470 -4.886 1.00 93.06 94 HIS A N 1
ATOM 728 C CA . HIS A 1 94 ? -9.185 -12.416 -4.312 1.00 93.06 94 HIS A CA 1
ATOM 729 C C . HIS A 1 94 ? -8.745 -12.954 -2.943 1.00 93.06 94 HIS A C 1
ATOM 731 O O . HIS A 1 94 ? -7.568 -13.176 -2.684 1.00 93.06 94 HIS A O 1
ATOM 737 N N . GLY A 1 95 ? -9.699 -13.228 -2.057 1.00 93.00 95 GLY A N 1
ATOM 738 C CA . GLY A 1 95 ? -9.419 -13.803 -0.742 1.00 93.00 95 GLY A CA 1
ATOM 739 C C . GLY A 1 95 ? -10.645 -13.813 0.164 1.00 93.00 95 GLY A C 1
ATOM 740 O O . GLY A 1 95 ? -11.740 -13.423 -0.239 1.00 93.00 95 GLY A O 1
ATOM 741 N N . ALA A 1 96 ? -10.474 -14.279 1.402 1.00 89.06 96 ALA A N 1
ATOM 742 C CA . ALA A 1 96 ? -11.547 -14.243 2.396 1.00 89.06 96 ALA A CA 1
ATOM 743 C C . ALA A 1 96 ? -11.853 -12.797 2.828 1.00 89.06 96 ALA A C 1
ATOM 745 O O . ALA A 1 96 ? -10.934 -11.994 2.974 1.00 89.06 96 ALA A O 1
ATOM 746 N N . VAL A 1 97 ? -13.122 -12.469 3.098 1.00 88.31 97 VAL A N 1
ATOM 747 C CA . VAL A 1 97 ? -13.501 -11.134 3.603 1.00 88.31 97 VAL A CA 1
ATOM 748 C C . VAL A 1 97 ? -12.729 -10.840 4.889 1.00 88.31 97 VAL A C 1
ATOM 750 O O . VAL A 1 97 ? -12.878 -11.549 5.886 1.00 88.31 97 VAL A O 1
ATOM 753 N N . PHE A 1 98 ? -11.906 -9.791 4.868 1.00 89.81 98 PHE A N 1
ATOM 754 C CA . PHE A 1 98 ? -11.028 -9.447 5.979 1.00 89.81 98 PHE A CA 1
ATOM 755 C C . PHE A 1 98 ? -11.015 -7.939 6.210 1.00 89.81 98 PHE A C 1
ATOM 757 O O . PHE A 1 98 ? -10.648 -7.161 5.328 1.00 89.81 98 PHE A O 1
ATOM 764 N N . ARG A 1 99 ? -11.387 -7.521 7.426 1.00 88.19 99 ARG A N 1
ATOM 765 C CA . ARG A 1 99 ? -11.291 -6.119 7.845 1.00 88.19 99 ARG A CA 1
ATOM 766 C C . ARG A 1 99 ? -10.013 -5.870 8.617 1.00 88.19 99 ARG A C 1
ATOM 768 O O . ARG A 1 99 ? -9.772 -6.451 9.671 1.00 88.19 99 ARG A O 1
ATOM 775 N N . LEU A 1 100 ? -9.251 -4.912 8.121 1.00 85.88 100 LEU A N 1
ATOM 776 C CA . LEU A 1 100 ? -8.095 -4.352 8.791 1.00 85.88 100 LEU A CA 1
ATOM 777 C C . LEU A 1 100 ? -8.538 -3.248 9.740 1.00 85.88 100 LEU A C 1
ATOM 779 O O . LEU A 1 100 ? -9.386 -2.431 9.387 1.00 85.88 100 LEU A O 1
ATOM 783 N N . ASN A 1 101 ? -7.908 -3.158 10.910 1.00 83.06 101 ASN A N 1
ATOM 784 C CA . ASN A 1 101 ? -7.970 -1.929 11.697 1.00 83.06 101 ASN A CA 1
ATOM 785 C C . ASN A 1 101 ? -7.242 -0.786 10.956 1.00 83.06 101 ASN A C 1
ATOM 787 O O . ASN A 1 101 ? -6.457 -1.017 10.035 1.00 83.06 101 ASN A O 1
ATOM 791 N N . ALA A 1 102 ? -7.484 0.461 11.367 1.00 75.69 102 ALA A N 1
ATOM 792 C CA . ALA A 1 102 ? -6.942 1.634 10.679 1.00 75.69 102 ALA A CA 1
ATOM 793 C C . ALA A 1 102 ? -5.404 1.647 10.587 1.00 75.69 102 ALA A C 1
ATOM 795 O O . ALA A 1 102 ? -4.858 2.084 9.575 1.00 75.69 102 ALA A O 1
ATOM 796 N N . SER A 1 103 ? -4.705 1.155 11.618 1.00 73.38 103 SER A N 1
ATOM 797 C CA . SER A 1 103 ? -3.238 1.111 11.626 1.00 73.38 103 SER A CA 1
ATOM 798 C C . SER A 1 103 ? -2.705 0.114 10.598 1.00 73.38 103 SER A C 1
ATOM 800 O O . SER A 1 103 ? -1.851 0.464 9.788 1.00 73.38 103 SER A 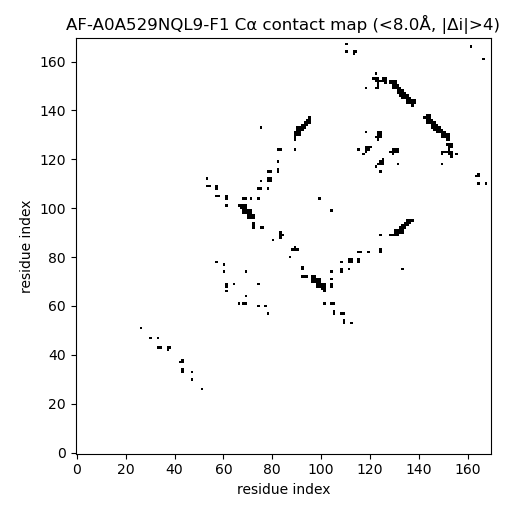O 1
ATOM 802 N N . ALA A 1 104 ? -3.237 -1.109 10.594 1.00 81.19 104 ALA A N 1
ATOM 803 C CA . ALA A 1 104 ? -2.847 -2.148 9.648 1.00 81.19 104 ALA A CA 1
ATOM 804 C C . ALA A 1 104 ? -3.190 -1.752 8.205 1.00 81.19 104 ALA A C 1
ATOM 806 O O . ALA A 1 104 ? -2.388 -1.969 7.302 1.00 81.19 104 ALA A O 1
ATOM 807 N N . ALA A 1 105 ? -4.339 -1.104 7.994 1.00 82.12 105 ALA A N 1
ATOM 808 C CA . ALA A 1 105 ? -4.741 -0.609 6.683 1.00 82.12 105 ALA A CA 1
ATOM 809 C C . ALA A 1 105 ? -3.811 0.496 6.154 1.00 82.12 105 ALA A C 1
ATOM 811 O O . ALA A 1 105 ? -3.447 0.473 4.981 1.00 82.12 105 ALA A O 1
ATOM 812 N N . ALA A 1 106 ? -3.364 1.423 7.008 1.00 73.69 106 ALA A N 1
ATOM 813 C CA . ALA A 1 106 ? -2.383 2.437 6.616 1.00 73.69 106 ALA A CA 1
ATOM 814 C C . ALA A 1 106 ? -1.037 1.808 6.227 1.00 73.69 106 ALA A C 1
ATOM 816 O O . ALA A 1 106 ? -0.477 2.134 5.181 1.00 73.69 106 ALA A O 1
ATOM 817 N N . THR A 1 107 ? -0.539 0.875 7.041 1.00 76.69 107 THR A N 1
ATOM 818 C CA . THR A 1 107 ? 0.722 0.178 6.776 1.00 76.69 107 THR A CA 1
ATOM 819 C C . THR A 1 107 ? 0.660 -0.650 5.495 1.00 76.69 107 THR A C 1
ATOM 821 O O . THR A 1 107 ? 1.510 -0.485 4.621 1.00 76.69 107 THR A O 1
ATOM 824 N N . LEU A 1 108 ? -0.355 -1.506 5.344 1.00 84.31 108 LEU A N 1
ATOM 825 C CA . LEU A 1 108 ? -0.507 -2.345 4.155 1.00 84.31 108 LEU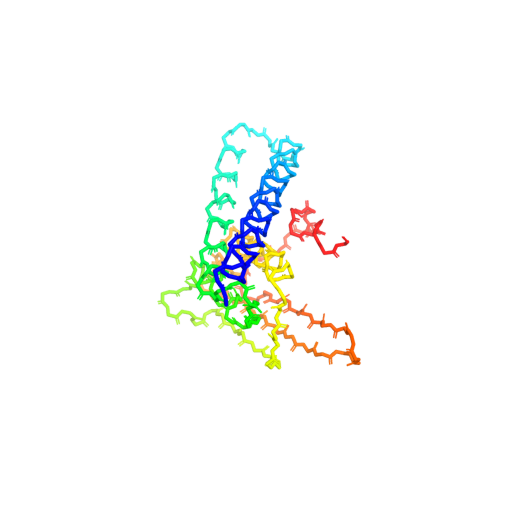 A CA 1
ATOM 826 C C . LEU A 1 108 ? -0.781 -1.518 2.898 1.00 84.31 108 LEU A C 1
ATOM 828 O O . LEU A 1 108 ? -0.269 -1.859 1.837 1.00 84.31 108 LEU A O 1
ATOM 832 N N . GLY A 1 109 ? -1.504 -0.399 3.008 1.00 81.50 109 GLY A N 1
ATOM 833 C CA . GLY A 1 109 ? -1.711 0.519 1.887 1.00 81.50 109 GLY A CA 1
ATOM 834 C C . GLY A 1 109 ? -0.391 1.026 1.300 1.00 81.50 109 GLY A C 1
ATOM 835 O O . GLY A 1 109 ? -0.220 1.045 0.082 1.00 81.50 109 GLY A O 1
ATOM 836 N N . LEU A 1 110 ? 0.585 1.344 2.157 1.00 76.12 110 LEU A N 1
ATOM 837 C CA . LEU A 1 110 ? 1.928 1.729 1.713 1.00 76.12 110 LEU A CA 1
ATOM 838 C C . LEU A 1 110 ? 2.686 0.564 1.077 1.00 76.12 110 LEU A C 1
ATOM 840 O O . LEU A 1 110 ? 3.338 0.756 0.053 1.00 76.12 110 LEU A O 1
ATOM 844 N N . VAL A 1 111 ? 2.583 -0.639 1.647 1.00 82.94 111 VAL A N 1
ATOM 845 C CA . VAL A 1 111 ? 3.212 -1.841 1.079 1.00 82.94 111 VAL A CA 1
ATOM 846 C C . VAL A 1 111 ? 2.678 -2.116 -0.327 1.00 82.94 111 VAL A C 1
ATOM 848 O O . VAL A 1 111 ? 3.472 -2.244 -1.259 1.00 82.94 111 VAL A O 1
ATOM 851 N N . PHE A 1 112 ? 1.355 -2.138 -0.512 1.00 86.56 112 PHE A N 1
ATOM 852 C CA . PHE A 1 112 ? 0.747 -2.368 -1.824 1.00 86.56 112 PHE A CA 1
ATOM 853 C C . PHE A 1 112 ? 1.080 -1.267 -2.822 1.00 86.56 112 PHE A C 1
ATOM 855 O O . PHE A 1 112 ? 1.349 -1.568 -3.982 1.00 86.56 112 PHE A O 1
ATOM 862 N N . PHE A 1 113 ? 1.139 -0.007 -2.385 1.00 78.88 113 PHE A N 1
ATOM 863 C CA . PHE A 1 113 ? 1.564 1.075 -3.263 1.00 78.88 113 PHE A CA 1
ATOM 864 C C . PHE A 1 113 ? 3.005 0.890 -3.758 1.00 78.88 113 PHE A C 1
ATOM 866 O O . PHE A 1 113 ? 3.280 1.055 -4.946 1.00 78.88 113 PHE A O 1
ATOM 873 N N . GLU A 1 114 ? 3.936 0.532 -2.870 1.00 77.62 114 GLU A N 1
ATOM 874 C CA . GLU A 1 114 ? 5.331 0.289 -3.250 1.00 77.62 114 GLU A CA 1
ATOM 875 C C . GLU A 1 114 ? 5.465 -0.906 -4.198 1.00 77.62 114 GLU A C 1
ATOM 877 O O . GLU A 1 114 ? 6.179 -0.817 -5.200 1.00 77.62 114 GLU A O 1
ATOM 882 N N . LEU A 1 115 ? 4.758 -2.005 -3.914 1.00 86.06 115 LEU A N 1
ATOM 883 C CA . LEU A 1 115 ? 4.722 -3.179 -4.785 1.00 86.06 115 LEU A CA 1
ATOM 884 C C . LEU A 1 115 ? 4.144 -2.831 -6.163 1.00 86.06 115 LEU A C 1
ATOM 886 O O . LEU A 1 115 ? 4.753 -3.161 -7.179 1.00 86.06 115 LEU A O 1
ATOM 890 N N . ALA A 1 116 ? 3.047 -2.074 -6.216 1.00 83.94 116 ALA A N 1
ATOM 891 C CA . ALA A 1 116 ? 2.440 -1.626 -7.467 1.00 83.94 116 ALA A CA 1
ATOM 892 C C . ALA A 1 116 ? 3.363 -0.685 -8.261 1.00 83.94 116 ALA A C 1
ATOM 894 O O . ALA A 1 116 ? 3.530 -0.852 -9.470 1.00 83.94 116 ALA A O 1
ATOM 895 N N . SER A 1 117 ? 4.028 0.258 -7.586 1.00 77.06 117 SER A N 1
ATOM 896 C CA . SER A 1 117 ? 5.017 1.155 -8.200 1.00 77.06 117 SER A CA 1
ATOM 897 C C . SER A 1 117 ? 6.188 0.375 -8.804 1.00 77.06 117 SER A C 1
ATOM 899 O O . SER A 1 117 ? 6.629 0.666 -9.918 1.00 77.06 117 SER A O 1
ATO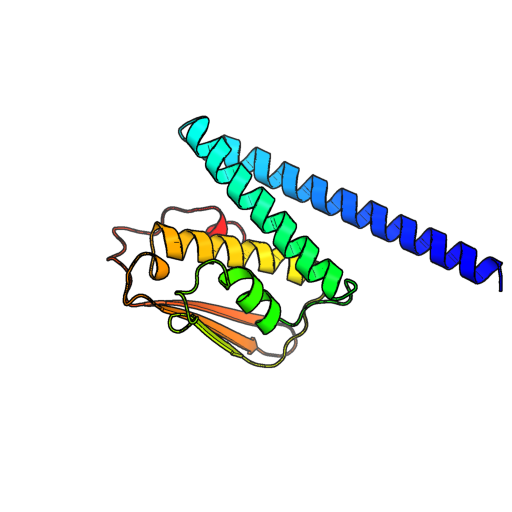M 901 N N . ASN A 1 118 ? 6.674 -0.645 -8.092 1.00 80.19 118 ASN A N 1
ATOM 902 C CA . ASN A 1 118 ? 7.734 -1.527 -8.569 1.00 80.19 118 ASN A CA 1
ATOM 903 C C . ASN A 1 118 ? 7.283 -2.365 -9.769 1.00 80.19 118 ASN A C 1
ATOM 905 O O . ASN A 1 118 ? 7.998 -2.412 -10.772 1.00 80.19 118 ASN A O 1
ATOM 909 N N . ALA A 1 119 ? 6.097 -2.968 -9.697 1.00 84.94 119 ALA A N 1
ATOM 910 C CA . ALA A 1 119 ? 5.530 -3.742 -10.792 1.00 84.94 119 ALA A CA 1
ATOM 911 C C . ALA A 1 119 ? 5.369 -2.883 -12.056 1.00 84.94 119 ALA A C 1
ATOM 913 O O . ALA A 1 119 ? 5.691 -3.339 -13.150 1.00 84.94 119 ALA A O 1
ATOM 914 N N . ALA A 1 120 ? 4.950 -1.620 -11.917 1.00 82.75 120 ALA A N 1
ATOM 915 C CA . ALA A 1 120 ? 4.780 -0.692 -13.037 1.00 82.75 120 ALA A CA 1
ATOM 916 C C . ALA A 1 120 ? 6.102 -0.219 -13.656 1.00 82.75 120 ALA A C 1
ATOM 918 O O . ALA A 1 120 ? 6.182 -0.030 -14.867 1.00 82.75 120 ALA A O 1
ATOM 919 N N . LYS A 1 121 ? 7.149 -0.019 -12.849 1.00 76.56 121 LYS A N 1
ATOM 920 C CA . LYS A 1 121 ? 8.448 0.479 -13.337 1.00 76.56 121 LYS A CA 1
ATOM 921 C C . LYS A 1 121 ? 9.364 -0.621 -13.856 1.00 76.56 121 LYS A C 1
ATOM 923 O O . LYS A 1 121 ? 10.129 -0.392 -14.788 1.00 76.56 121 LYS A O 1
ATOM 928 N N . TYR A 1 122 ? 9.337 -1.780 -13.207 1.00 80.06 122 TYR A N 1
ATOM 929 C CA . TYR A 1 122 ? 10.366 -2.808 -13.368 1.00 80.06 122 TYR A CA 1
ATOM 930 C C . TYR A 1 122 ? 9.801 -4.220 -13.548 1.00 80.06 122 TYR A C 1
ATOM 932 O O . TYR A 1 122 ? 10.545 -5.112 -13.952 1.00 80.06 122 TYR A O 1
ATOM 940 N N . GLY A 1 123 ? 8.529 -4.437 -13.210 1.00 84.38 123 GLY A N 1
ATOM 941 C CA . GLY A 1 123 ? 7.919 -5.760 -13.110 1.00 84.38 123 GLY A CA 1
ATOM 942 C C . GLY A 1 123 ? 6.786 -5.984 -14.106 1.00 84.38 123 GLY A C 1
ATOM 943 O O . GLY A 1 123 ? 6.811 -5.471 -15.226 1.00 84.38 123 GLY A O 1
ATOM 944 N N . ALA A 1 124 ? 5.797 -6.782 -13.709 1.00 88.31 124 ALA A N 1
ATOM 945 C CA . ALA A 1 124 ? 4.713 -7.219 -14.584 1.00 88.31 124 ALA A CA 1
ATOM 946 C C . ALA A 1 124 ? 3.959 -6.056 -15.239 1.00 88.31 124 ALA A C 1
ATOM 948 O O . ALA A 1 124 ? 3.800 -6.047 -16.454 1.00 88.31 124 ALA A O 1
ATOM 949 N N . LEU A 1 125 ? 3.564 -5.037 -14.477 1.00 86.31 125 LEU A N 1
ATOM 950 C CA . LEU A 1 125 ? 2.753 -3.930 -15.000 1.00 86.31 125 LEU A CA 1
ATOM 951 C C . LEU A 1 125 ? 3.514 -2.994 -15.960 1.00 86.31 125 LEU A C 1
ATOM 953 O O . LEU A 1 125 ? 2.899 -2.123 -16.567 1.00 86.31 125 LEU A O 1
ATOM 957 N N . SER A 1 126 ? 4.827 -3.180 -16.140 1.00 85.00 126 SER A N 1
ATOM 958 C CA . SER A 1 126 ? 5.599 -2.506 -17.197 1.00 85.00 126 SER A CA 1
ATOM 959 C C . SER A 1 126 ? 5.413 -3.133 -18.589 1.00 85.00 126 SER A C 1
ATOM 961 O O . SER A 1 126 ? 5.771 -2.519 -19.595 1.00 85.00 126 SER A O 1
ATOM 963 N N . ALA A 1 127 ? 4.865 -4.351 -18.665 1.00 84.88 127 ALA A N 1
ATOM 964 C CA . ALA A 1 127 ? 4.669 -5.100 -19.900 1.00 84.88 127 ALA A CA 1
ATOM 965 C C . ALA A 1 127 ? 3.181 -5.221 -20.255 1.00 84.88 127 ALA A C 1
ATOM 967 O O . ALA A 1 127 ? 2.336 -5.453 -19.395 1.00 84.88 127 ALA A O 1
ATOM 968 N N . GLU A 1 128 ? 2.865 -5.166 -21.551 1.00 83.62 128 GLU A N 1
ATOM 969 C CA . GLU A 1 128 ? 1.484 -5.234 -22.059 1.00 83.62 128 GLU A CA 1
ATOM 970 C C . GLU A 1 128 ? 0.733 -6.500 -21.603 1.00 83.62 128 GLU A C 1
ATOM 972 O O . GLU A 1 128 ? -0.447 -6.446 -21.262 1.00 83.62 128 GLU A O 1
ATOM 977 N N . LYS A 1 129 ? 1.433 -7.641 -21.543 1.00 85.81 129 LYS A N 1
ATOM 978 C CA . LYS A 1 129 ? 0.881 -8.943 -21.125 1.00 85.81 129 LYS A CA 1
ATOM 979 C C . LYS A 1 129 ? 1.070 -9.246 -19.638 1.00 85.81 129 LYS A C 1
ATOM 981 O O . LYS A 1 129 ? 0.772 -10.362 -19.208 1.00 85.81 129 LYS A O 1
ATOM 986 N N . GLY A 1 130 ? 1.630 -8.312 -18.877 1.00 88.56 130 GLY A N 1
ATOM 987 C CA . GLY A 1 130 ? 1.945 -8.555 -17.484 1.00 88.56 130 GLY A CA 1
ATOM 988 C C . GLY A 1 130 ? 0.714 -8.511 -16.594 1.00 88.56 130 GLY A C 1
ATOM 989 O O . GLY A 1 130 ? -0.233 -7.771 -16.847 1.00 88.56 130 GLY A O 1
ATOM 990 N N . ARG A 1 131 ? 0.729 -9.337 -15.550 1.00 90.88 131 ARG A N 1
ATOM 991 C CA . ARG A 1 131 ? -0.364 -9.486 -14.593 1.00 90.88 131 ARG A CA 1
ATOM 992 C C . ARG A 1 131 ? 0.162 -9.494 -13.168 1.00 90.88 131 ARG A C 1
ATOM 994 O O . ARG A 1 131 ? 1.232 -10.050 -12.906 1.00 90.88 131 ARG A O 1
ATOM 1001 N N . VAL A 1 132 ? -0.624 -8.916 -12.270 1.00 92.31 132 VAL A N 1
ATOM 1002 C CA . VAL A 1 132 ? -0.434 -8.977 -10.822 1.00 92.31 132 VAL A CA 1
ATOM 1003 C C . VAL A 1 132 ? -1.610 -9.728 -10.220 1.00 92.31 132 VAL A C 1
ATOM 1005 O O . VAL A 1 132 ? -2.763 -9.392 -10.477 1.00 92.31 132 VAL A O 1
ATOM 1008 N N . GLU A 1 133 ? -1.297 -10.731 -9.417 1.00 94.00 133 GLU A N 1
ATOM 1009 C CA . GLU A 1 133 ? -2.238 -11.500 -8.614 1.00 94.00 133 GLU A CA 1
ATOM 1010 C C . GLU A 1 133 ? -1.949 -11.199 -7.138 1.00 94.00 133 GLU A C 1
ATOM 1012 O O . GLU A 1 133 ? -0.810 -11.340 -6.683 1.00 94.00 133 GLU A O 1
ATOM 1017 N N . VAL A 1 134 ? -2.969 -10.750 -6.408 1.00 94.62 134 VAL A N 1
ATOM 1018 C CA . VAL A 1 134 ? -2.924 -10.537 -4.960 1.00 94.62 134 VAL A CA 1
ATOM 1019 C C . VAL A 1 134 ? -3.954 -11.450 -4.322 1.00 94.62 134 VAL A C 1
ATOM 1021 O O . VAL A 1 134 ? -5.153 -11.285 -4.549 1.00 94.62 134 VAL A O 1
ATOM 1024 N N . SER A 1 135 ? -3.488 -12.391 -3.508 1.00 95.50 135 SER A N 1
ATOM 1025 C CA . SER A 1 135 ? -4.369 -13.305 -2.789 1.00 95.50 135 SER A CA 1
ATOM 1026 C C . SER A 1 135 ? -4.054 -13.349 -1.305 1.00 95.50 135 SER A C 1
ATOM 1028 O O . SER A 1 135 ? -2.957 -12.988 -0.884 1.00 95.50 135 SER A O 1
ATOM 1030 N N . TRP A 1 136 ? -5.031 -13.719 -0.482 1.00 95.62 136 TRP A N 1
ATOM 1031 C CA . TRP A 1 136 ? -4.797 -13.878 0.950 1.00 95.62 136 TRP A CA 1
ATOM 1032 C C . TRP A 1 136 ? -5.704 -14.923 1.583 1.00 95.62 136 TRP A C 1
ATOM 1034 O O . TRP A 1 136 ? -6.816 -15.205 1.124 1.00 95.62 136 TRP A O 1
ATOM 1044 N N . ARG A 1 137 ? -5.223 -15.468 2.699 1.00 93.19 137 ARG A N 1
ATOM 1045 C CA . ARG A 1 137 ? -5.924 -16.460 3.513 1.00 93.19 137 ARG A CA 1
ATOM 1046 C C . ARG A 1 137 ? -5.625 -16.268 4.995 1.00 93.19 137 ARG A C 1
ATOM 1048 O O . ARG A 1 137 ? -4.563 -15.779 5.373 1.00 93.19 137 ARG A O 1
ATOM 1055 N N . ILE A 1 138 ? -6.572 -16.678 5.832 1.00 90.19 138 ILE A N 1
ATOM 1056 C CA . ILE A 1 138 ? -6.399 -16.708 7.285 1.00 90.19 138 ILE A CA 1
ATOM 1057 C C . ILE A 1 138 ? -5.807 -18.073 7.645 1.00 90.19 138 ILE A C 1
ATOM 1059 O O . ILE A 1 138 ? -6.401 -19.109 7.347 1.00 90.19 138 ILE A O 1
ATOM 1063 N N . GLU A 1 139 ? -4.626 -18.074 8.254 1.00 87.81 139 GLU A N 1
ATOM 1064 C CA . GLU A 1 139 ? -3.936 -19.266 8.737 1.00 87.81 139 GLU A CA 1
ATOM 1065 C C . GLU A 1 139 ? -4.081 -19.346 10.264 1.00 87.81 139 GLU A C 1
ATOM 1067 O O . GLU A 1 139 ? -3.553 -18.521 11.011 1.00 87.81 139 GLU A O 1
ATOM 1072 N N . GLY A 1 140 ? -4.833 -20.337 10.750 1.00 83.12 140 GLY A N 1
ATOM 1073 C CA . GLY A 1 140 ? -5.142 -20.456 12.178 1.00 83.12 140 GLY A CA 1
ATOM 1074 C C . GLY A 1 140 ? -6.056 -19.331 12.679 1.00 83.12 140 GLY A C 1
ATOM 1075 O O . GLY A 1 140 ? -6.974 -18.915 11.976 1.00 83.12 140 GLY A O 1
ATOM 1076 N N . SER A 1 141 ? -5.839 -18.868 13.914 1.00 76.81 141 SER A N 1
ATOM 1077 C CA . SER A 1 141 ? -6.690 -17.856 14.562 1.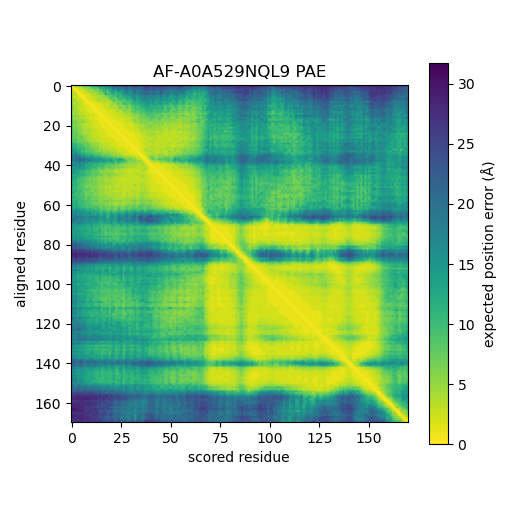00 76.81 141 SER A CA 1
ATOM 1078 C C . SER A 1 141 ? -6.176 -16.419 14.449 1.00 76.81 141 SER A C 1
ATOM 1080 O O . SER A 1 141 ? -6.957 -15.493 14.641 1.00 76.81 141 SER A O 1
ATOM 1082 N N . GLU A 1 142 ? -4.887 -16.212 14.163 1.00 80.50 142 GLU A N 1
ATOM 1083 C CA . GLU A 1 142 ? -4.251 -14.888 14.308 1.00 80.50 142 GLU A CA 1
ATOM 1084 C C . GLU A 1 142 ? -3.313 -14.500 13.158 1.00 80.50 142 GLU A C 1
ATOM 1086 O O . GLU A 1 142 ? -2.761 -13.402 13.169 1.00 80.50 142 GLU A O 1
ATOM 1091 N N . THR A 1 143 ? -3.120 -15.361 12.154 1.00 88.06 143 THR A N 1
ATOM 1092 C CA . THR A 1 143 ? -2.200 -15.072 11.045 1.00 88.06 143 THR A CA 1
ATOM 1093 C C . THR A 1 143 ? -2.967 -14.807 9.757 1.00 88.06 143 THR A C 1
ATOM 1095 O O . THR A 1 143 ? -3.769 -15.623 9.310 1.00 88.06 143 THR A O 1
ATOM 1098 N N . LEU A 1 144 ? -2.702 -13.657 9.142 1.00 89.19 144 LEU A N 1
ATOM 1099 C CA . LEU A 1 144 ? -3.133 -13.340 7.786 1.00 89.19 144 LEU A CA 1
ATOM 1100 C C . LEU A 1 144 ? -1.935 -13.524 6.854 1.00 89.19 144 LEU A C 1
ATOM 1102 O O . LEU A 1 144 ? -0.936 -12.818 6.991 1.00 89.19 144 LEU A O 1
ATOM 1106 N N . SER A 1 145 ? -2.047 -14.454 5.911 1.00 91.75 145 SER A N 1
ATOM 1107 C CA . SER A 1 145 ? -1.046 -14.676 4.870 1.00 91.75 145 SER A CA 1
ATOM 1108 C C . SER A 1 145 ? -1.492 -13.983 3.587 1.00 91.75 145 SER A C 1
ATOM 1110 O O . SER A 1 145 ? -2.635 -14.168 3.166 1.00 91.75 145 SER A O 1
ATOM 1112 N N . ILE A 1 146 ? -0.620 -13.152 3.010 1.00 94.06 146 ILE A N 1
ATOM 1113 C CA . ILE A 1 146 ? -0.877 -12.368 1.796 1.00 94.06 146 ILE A CA 1
ATOM 1114 C C . ILE A 1 146 ? 0.200 -12.710 0.769 1.00 94.06 146 ILE A C 1
ATOM 1116 O O . ILE A 1 146 ? 1.389 -12.520 1.027 1.00 94.06 146 ILE A O 1
ATOM 1120 N N . ASP A 1 147 ? -0.227 -13.142 -0.409 1.00 94.00 147 ASP A N 1
ATOM 1121 C CA . ASP A 1 147 ? 0.618 -13.484 -1.542 1.00 94.00 147 ASP A CA 1
ATOM 1122 C C . ASP A 1 147 ? 0.523 -12.405 -2.629 1.00 94.00 147 ASP A C 1
ATOM 1124 O O . ASP A 1 147 ? -0.564 -12.034 -3.075 1.00 94.00 147 ASP A O 1
ATOM 1128 N N . TRP A 1 148 ? 1.684 -11.920 -3.082 1.00 94.12 148 TRP A N 1
ATOM 1129 C CA . TRP A 1 148 ? 1.830 -11.027 -4.235 1.00 94.12 148 TRP A CA 1
ATOM 1130 C C . TRP A 1 148 ? 2.600 -11.746 -5.335 1.00 94.12 148 TRP A C 1
ATOM 1132 O O . TRP A 1 148 ? 3.754 -12.138 -5.141 1.00 94.12 148 TRP A O 1
ATOM 1142 N N . LYS A 1 149 ? 1.991 -11.885 -6.511 1.00 91.94 149 LYS A N 1
ATOM 1143 C CA . LYS A 1 149 ? 2.569 -12.640 -7.619 1.00 91.94 149 LYS A CA 1
ATOM 1144 C C . LYS A 1 149 ? 2.517 -11.856 -8.919 1.00 91.94 149 LYS A C 1
ATOM 1146 O O . LYS A 1 149 ? 1.470 -11.401 -9.366 1.00 91.94 149 LYS A O 1
ATOM 1151 N N . GLU A 1 150 ? 3.676 -11.752 -9.556 1.00 91.62 150 GLU A N 1
ATOM 1152 C CA . GLU A 1 150 ? 3.859 -11.079 -10.839 1.00 91.62 150 GLU A CA 1
ATOM 1153 C C . GLU A 1 150 ? 4.126 -12.103 -11.941 1.00 91.62 150 GLU A C 1
ATOM 1155 O O . GLU A 1 150 ? 4.957 -13.000 -11.792 1.00 91.62 150 GLU A O 1
ATOM 1160 N N . SER A 1 151 ? 3.434 -11.971 -13.071 1.00 91.31 151 SER A N 1
ATOM 1161 C CA . SER A 1 151 ? 3.611 -12.842 -14.236 1.00 91.31 151 SER A CA 1
ATOM 1162 C C . SER A 1 151 ? 3.542 -12.047 -15.539 1.00 91.31 151 SER A C 1
ATOM 1164 O O . SER A 1 151 ? 3.065 -10.918 -15.558 1.00 91.31 151 SER A O 1
ATOM 1166 N N . GLY A 1 152 ? 4.078 -12.596 -16.634 1.00 87.88 152 GLY A N 1
ATOM 1167 C CA . GLY A 1 152 ? 4.059 -11.935 -17.950 1.00 87.88 152 GLY A CA 1
ATOM 1168 C C . GLY A 1 152 ? 4.909 -10.657 -18.062 1.00 87.88 152 GLY A C 1
ATOM 1169 O O . GLY A 1 152 ? 4.836 -9.975 -19.081 1.00 87.88 152 GLY A O 1
ATOM 1170 N N . GLY A 1 153 ? 5.702 -10.339 -17.034 1.00 86.50 153 GLY A N 1
ATOM 1171 C CA . GLY A 1 153 ? 6.630 -9.210 -17.000 1.00 86.50 153 GLY A CA 1
ATOM 1172 C C . GLY A 1 153 ? 7.989 -9.483 -17.661 1.00 86.50 153 GLY A C 1
ATOM 1173 O O . GLY A 1 153 ? 8.270 -10.607 -18.092 1.00 86.50 153 GLY A O 1
ATOM 1174 N N . PRO A 1 154 ? 8.865 -8.466 -17.728 1.00 84.38 154 PRO A N 1
ATOM 1175 C CA . PRO A 1 154 ? 10.231 -8.622 -18.215 1.00 84.38 154 PRO A CA 1
ATOM 1176 C C . PRO A 1 154 ? 11.032 -9.597 -17.335 1.00 84.38 154 PRO A C 1
ATOM 1178 O O . PRO A 1 154 ? 10.773 -9.749 -16.141 1.00 84.38 154 PRO A O 1
ATOM 1181 N N . LYS A 1 155 ? 12.046 -10.260 -17.914 1.00 79.38 155 LYS A N 1
ATOM 1182 C CA . LYS A 1 155 ? 12.937 -11.148 -17.147 1.00 79.38 155 LYS A CA 1
ATOM 1183 C C . LYS A 1 155 ? 13.652 -10.354 -16.052 1.00 79.38 155 LYS A C 1
ATOM 1185 O O . LYS A 1 155 ? 14.483 -9.497 -16.353 1.00 79.38 155 LYS A O 1
ATOM 1190 N N . VAL A 1 156 ? 13.393 -10.708 -14.796 1.00 70.50 156 VAL A N 1
ATOM 1191 C CA . VAL A 1 156 ? 14.125 -10.176 -13.643 1.00 70.50 156 VAL A CA 1
ATOM 1192 C C . VAL A 1 156 ? 15.578 -10.659 -13.727 1.00 70.50 156 VAL A C 1
ATOM 1194 O O . VAL A 1 156 ? 15.847 -11.859 -13.680 1.00 70.50 156 VAL A O 1
ATOM 1197 N N . LYS A 1 157 ? 16.531 -9.737 -13.917 1.00 58.00 157 LYS A N 1
ATOM 1198 C CA . LYS A 1 157 ? 17.969 -10.053 -13.940 1.00 58.00 157 LYS A CA 1
ATOM 1199 C C . LYS A 1 157 ? 18.561 -9.903 -12.537 1.00 58.00 157 LYS A C 1
ATOM 1201 O O . LYS A 1 157 ? 18.699 -8.785 -12.048 1.00 58.00 157 LYS A O 1
ATOM 1206 N N . GLY A 1 158 ? 18.985 -11.022 -11.950 1.00 58.75 158 GLY A N 1
ATOM 1207 C CA . GLY A 1 158 ? 19.664 -11.067 -10.650 1.00 58.75 158 GLY A CA 1
ATOM 1208 C C . GLY A 1 158 ? 18.706 -11.067 -9.451 1.00 58.75 158 GLY A C 1
ATOM 1209 O O . GLY A 1 158 ? 17.497 -10.924 -9.630 1.00 58.75 158 GLY A O 1
ATOM 1210 N N . PRO A 1 159 ? 19.225 -11.264 -8.224 1.00 53.38 159 PRO A N 1
ATOM 1211 C CA . PRO A 1 159 ? 18.404 -11.201 -7.020 1.00 53.38 159 PRO A CA 1
ATOM 1212 C C . PRO A 1 159 ? 17.752 -9.813 -6.913 1.00 53.38 159 PRO A C 1
ATOM 1214 O O . PRO A 1 159 ? 18.405 -8.819 -7.257 1.00 53.38 159 PRO A O 1
ATOM 1217 N N . PRO A 1 160 ? 16.491 -9.713 -6.448 1.00 57.31 160 PRO A N 1
ATOM 1218 C CA . PRO A 1 160 ? 15.831 -8.426 -6.291 1.00 57.31 160 PRO A CA 1
ATOM 1219 C C . PRO A 1 160 ? 16.714 -7.530 -5.422 1.00 57.31 160 PRO A C 1
ATOM 1221 O O . PRO A 1 160 ? 17.055 -7.877 -4.288 1.00 57.31 160 PRO A O 1
ATOM 1224 N N . LYS A 1 161 ? 17.130 -6.378 -5.964 1.00 50.06 161 LYS A N 1
ATOM 1225 C CA . LYS A 1 161 ? 17.789 -5.355 -5.149 1.00 50.06 161 LYS A CA 1
ATOM 1226 C C . LYS A 1 161 ? 16.832 -5.029 -4.009 1.00 50.06 161 LYS A C 1
ATOM 1228 O O . LYS A 1 161 ? 15.673 -4.720 -4.274 1.00 50.06 161 LYS A O 1
ATOM 1233 N N . ARG A 1 162 ? 17.308 -5.106 -2.761 1.00 46.34 162 ARG A N 1
ATOM 1234 C CA . ARG A 1 162 ? 16.526 -4.702 -1.586 1.00 46.34 162 ARG A CA 1
ATOM 1235 C C . ARG A 1 162 ? 16.043 -3.269 -1.797 1.00 46.34 162 ARG A C 1
ATOM 1237 O O . ARG A 1 162 ? 16.819 -2.324 -1.681 1.00 46.34 162 ARG A O 1
ATOM 1244 N N . SER A 1 163 ? 14.777 -3.121 -2.162 1.00 46.38 163 SER A N 1
ATOM 1245 C CA . SER A 1 163 ? 14.091 -1.840 -2.258 1.00 46.38 163 SER A CA 1
ATOM 1246 C C . SER A 1 163 ? 13.164 -1.683 -1.056 1.00 46.38 163 SER A C 1
ATOM 1248 O O . SER A 1 163 ? 12.922 -2.633 -0.308 1.00 46.38 163 SER A O 1
ATOM 1250 N N . PHE A 1 164 ? 12.625 -0.481 -0.882 1.00 46.53 164 PHE A N 1
ATOM 1251 C CA . PHE A 1 164 ? 11.783 -0.087 0.249 1.00 46.53 164 PHE A CA 1
ATOM 1252 C C . PHE A 1 164 ? 10.688 -1.108 0.625 1.00 46.53 164 PHE A C 1
ATOM 1254 O O . PHE A 1 164 ? 10.511 -1.384 1.811 1.00 46.53 164 PHE A O 1
ATOM 1261 N N . GLY A 1 165 ? 10.028 -1.726 -0.367 1.00 43.31 165 GLY A N 1
ATOM 1262 C CA . GLY A 1 165 ? 9.007 -2.764 -0.163 1.00 43.31 165 GLY A CA 1
ATOM 1263 C C . GLY A 1 165 ? 9.512 -4.026 0.550 1.00 43.31 165 GLY A C 1
ATOM 1264 O O . GLY A 1 165 ? 8.802 -4.587 1.373 1.00 43.31 165 GLY A O 1
ATOM 1265 N N . THR A 1 166 ? 10.772 -4.428 0.343 1.00 44.22 166 THR A N 1
ATOM 1266 C CA . THR A 1 166 ? 11.364 -5.597 1.031 1.00 44.22 166 THR A CA 1
ATOM 1267 C C . THR A 1 166 ? 11.761 -5.325 2.482 1.00 44.22 166 THR A C 1
ATOM 1269 O O . THR A 1 166 ? 11.983 -6.263 3.235 1.00 44.22 166 THR A O 1
ATOM 1272 N N . THR A 1 167 ? 11.858 -4.057 2.899 1.00 42.38 167 THR A N 1
ATOM 1273 C CA . THR A 1 167 ? 12.266 -3.676 4.267 1.00 42.38 167 THR A CA 1
ATOM 1274 C C . THR A 1 167 ? 11.088 -3.242 5.150 1.00 42.38 167 THR A C 1
ATOM 1276 O O . THR A 1 167 ? 11.314 -2.660 6.209 1.00 42.38 167 THR A O 1
ATOM 1279 N N . PHE A 1 168 ? 9.848 -3.440 4.688 1.00 41.97 168 PHE A N 1
ATOM 1280 C CA . PHE A 1 168 ? 8.623 -3.348 5.500 1.00 41.97 168 PHE A CA 1
ATOM 1281 C C . PHE A 1 168 ? 8.041 -4.734 5.835 1.00 41.97 168 PHE A C 1
ATOM 1283 O O . PHE A 1 168 ? 7.237 -4.847 6.749 1.00 41.97 168 PHE A O 1
ATOM 1290 N N . ILE A 1 169 ? 8.458 -5.776 5.102 1.00 41.81 169 ILE A N 1
ATOM 1291 C CA . ILE A 1 169 ? 8.034 -7.180 5.262 1.00 41.81 169 ILE A CA 1
ATOM 1292 C C . ILE A 1 169 ? 8.964 -7.924 6.259 1.00 41.81 169 ILE A C 1
ATOM 1294 O O . ILE A 1 169 ? 9.051 -9.146 6.264 1.00 41.81 169 ILE A O 1
ATOM 1298 N N . GLN A 1 170 ? 9.690 -7.193 7.113 1.00 29.61 170 GLN A N 1
ATOM 1299 C CA . GLN A 1 170 ? 10.502 -7.754 8.201 1.00 29.61 170 GLN A CA 1
ATOM 1300 C C . GLN A 1 170 ? 10.171 -7.090 9.526 1.00 29.61 170 GLN A C 1
ATOM 1302 O O . GLN A 1 170 ? 10.072 -5.841 9.530 1.00 29.61 170 GLN A O 1
#

Solvent-accessible surface area (backbone atoms only — not comparable to full-atom values): 9606 Å² total; per-residue (Å²): 103,75,68,54,54,50,53,51,51,51,51,53,51,52,53,50,52,52,49,53,52,52,50,52,50,50,54,48,56,51,49,63,52,44,67,77,71,44,93,44,70,66,59,36,52,56,53,48,52,57,49,52,53,50,51,50,55,47,48,52,53,40,57,72,45,74,53,75,22,38,48,51,66,60,46,50,50,62,49,40,60,86,63,39,54,103,78,40,83,36,57,47,78,53,62,68,96,44,76,31,50,48,68,57,38,55,54,49,37,51,45,48,36,44,49,46,53,44,23,43,74,69,26,11,54,56,32,96,72,13,28,41,38,40,38,41,48,74,51,83,93,85,42,78,49,75,49,82,45,71,40,62,34,64,85,80,82,71,79,81,74,88,46,76,56,66,71,68,80,108

Radius of gyration: 18.17 Å; Cα contacts (8 Å, |Δi|>4): 180; chains: 1; bounding box: 48×39×51 Å

Foldseek 3Di:
DVVVVVVVVVVVVVVVVVVVVVLVVVLVVVLVVLVVVDPDPVSSVVVSVLLVVLLVQLVVVCVVVVQQFDWPQVLLCSLLVVLAPPVNPQEAEDEDGDTDHNVVSSLVSSLSNVVSVCCCPPNQSVDPRKHWYWYWYDDPDDDIDIDIDIPPIDDDDDDPDDDPSNVSVD

Nearest PDB structures (foldseek):
  5epv-assembly3_A  TM=8.418E-01  e=3.172E-12  Brucella abortus 2308
  5epv-assembly3_B  TM=8.641E-01  e=6.175E-11  Brucella abortus 2308
  6ph4-assembly1_B  TM=8.311E-01  e=2.897E-11  Brucella melitensis bv. 1 str. 16M
  5epv-assembly1_C  TM=7.232E-01  e=5.151E-09  Brucella abortus 2308
  5epv-assembly2_D  TM=7.073E-01  e=1.386E-08  Brucella abortus 2308

Mean predicted aligned error: 10.46 Å

Sequence (170 aa):
SHKDAERNQERLLHELQHRVKNILATVTALTSRMVRSSGSLDDFASAFHARLQAMARTHELLASYQWGGADLENLVRATLSSYGGKDGQNLDVHGAVFRLNASAAATLGLVFFELASNAAKYGALSAEKGRVEVSWRIEGSETLSIDWKESGGPKVKGPPKRSFGTTFIQ

Secondary structure (DSSP, 8-state):
-HHHHHHHHHHHHHHHHHHHHHHHHHHHHHHHHHHTT-SSHHHHHHHHHHHHHHHHHHHHHHHHTTTS-EEHHHHHHHHHTTTS-TTSTTEEEEES--EEPHHHHHHHHHHHHHHHHHHHHHSGGGSTT-EEEEEEEEETTTEEEEEEEEES-----SSPP--GGGGT--

pLDDT: mean 76.14, std 12.58, range [29.61, 95.62]

=== Feature glossary ===
The record interleaves many kinds of information about one protein. Here is each kind framed as the question it answers.

Q: What are the backbone torsion angles?
A: φ (phi) and ψ (psi) are the two rotatable backbone dihedrals per residue: φ is the C(i-1)–N–Cα–C torsion, ψ is the N–Cα–C–N(i+1) torsion, both in degrees on (−180°, 180°]. α-helical residues cluster near (−60°, −45°); β-strand residues near (−120°, +130°). A Ramachandran plot is simply a scatter of (φ, ψ) for every residue.

Q: What is the amino-acid chain?
A: This is the polypeptide sequence — one letter per residue, N-terminus first. Length ranges from a few dozen residues for small domains to over a thousand for large multi-domain proteins.

Q: How mobile is each atom in the crystal?
A: For experimental (PDB) structures, the B-factor (temperature factor) quantifies the positional spread of each atom in the crystal — a combination of thermal vibration and static disorder — in units of Å². High B-factors mark flexible loops or poorly resolved regions; low B-factors mark the rigid, well-ordered core.

Q: Are the domains correctly placed relative to each other?
A: Predicted Aligned Error (PAE) is an AlphaFold confidence matrix: entry (i, j) is the expected error in the position of residue j, in ångströms, when the prediction is superimposed on the true structure at residue i. Low PAE within a block of residues means that block is internally rigid and well-predicted; high PAE between two blocks means their relative placement is uncertain even if each block individually is confident.

Q: How confident is the AlphaFold model at each residue?
A: pLDDT is the predicted lDDT-Cα score: AlphaFold's confidence that the local environment of each residue (all inter-atomic distances within 15 Å) is correctly placed. It is a per-residue number between 0 and 100, with higher meaning more reliable.

Q: What family and function is it annotated with?
A: Functional annotations link the protein to curated databases. InterPro entries identify conserved domains and families by matching the sequence against member-database signatures (Pfam, PROSITE, CDD, …). Gene Ontology (GO) terms describe molecular function, biological process, and cellular component in a controlled vocabulary. CATH places the structure in a hierarchical fold classification (Class/Architecture/Topology/Homologous-superfamily). The organism is the source species.

Q: How big and how compact is the whole molecule?
A: Three whole-structure scalars: the radius of gyration (RMS distance of Cα from centroid, in Å), the count of Cα–Cα contacts (pairs closer than 8 Å and separated by more than four residues in sequence — i.e. tertiary, not local, contacts), and the bounding-box dimensions. Together they distinguish compact globular folds from extended fibres or disordered chains.

Q: What known structures does this most resemble?
A: The Foldseek neighbor list gives the closest experimentally determined structures in the PDB, ranked by structural alignment. TM-score near 1 means near-identical fold; near 0.3 means only rough topology match. This is how one finds what a novel AlphaFold prediction most resembles in the solved-structure universe.

Q: Which residues are buried vs exposed?
A: SASA measures how much of the protein is reachable by solvent. It is computed by rolling a water-sized probe over the atomic surface and summing the exposed area (Å²). Per-residue SASA distinguishes core (buried, low SASA) from surface (exposed, high SASA) residues; total SASA is a whole-molecule size measure.

Q: Which residues are in helices, strands, or loops?
A: Eight-state secondary structure (DSSP): H is the canonical α-helix, G the tighter 3₁₀-helix, I the wider π-helix; E/B are β-structure, T and S are turns and bends, and '-' is everything else. DSSP derives these from the pattern of main-chain N–H···O=C hydrogen bonds, not from the sequence.

Q: Where is each backbone atom in 3D?
A: Structure coordinates are given as an mmCIF _atom_site loop: one row per atom with element, residue name, chain id, sequence number, and x/y/z position in Å. Only the four main-chain atoms per residue are included here; side chains are omitted to keep the record compact.

Q: What if only a Cα trace is available?
A: Three-state secondary structure (P-SEA) collapses the eight DSSP classes into helix (a), strand (b), and coil (c). P-SEA assigns these from Cα geometry alone — distances and angles — without requiring backbone oxygens, so it works on any Cα trace.

Q: What do the rendered images show?
A: The six renders are orthographic views along the three Cartesian axes in both directions. Representation (cartoon, sticks, or surface) and color scheme (sequence-rainbow or by-chain) vary across proteins so the training set covers all the common visualization conventions.

Q: What does the local fold look like, residue by residue?
A: Foldseek's 3Di representation compresses backbone geometry into a per-residue letter drawn from a learned twenty-state alphabet. It captures the tertiary interaction pattern around each residue — which residues are packed against it in space, regardless of where they are in sequence.

Q: What do the diagnostic plots show?
A: The contact map is a binary N×N matrix image: pixel (i, j) is dark where Cα_i and Cα_j are within 8 Å and |i−j|>4. Because the |i−j|>4 filter removes local helical contacts, off-diagonal stripes parallel to the main diagonal indicate parallel β-sheets; stripes perpendicular to it indicate antiparallel β-sheets. The Ramachandran plot scatters every residue's (φ, ψ) pair against the sterically allowed regions. The PAE heatmap renders the predicted-aligned-error matrix.